Protein AF-A0A8T6LN21-F1 (afdb_monomer_lite)

Sequence (212 aa):
MELLTYGNPTFDDLLLEAAEPSGTESADDSPAEAGAALVLYDSGPPPVAVCVVKENDDVSYIANVAEYERAAEQRDAAWSNSDRERASDVLRRARARAEEEAAAVSRRMRRAKLRGLREEARRILLQSAHIFEVRDGLFAFADGGLDRFRSKGVPYPALIKVAGGNMPPMSSSDPYRQSLEGKPDAVLTRTLNGLKEEGMEVLRRYQAAARG

Secondary structure (DSSP, 8-state):
-----S--THHHHHHHSS------S--SS---SSS----EE--SSSPEE--EEEETTEEEE--SHHHHHHHHH--SSSS-HHHHHHHHHHHHHHHHHHHHHHHHHHHHHHHHHHHHHHHHHHHHHHHHHHHHHHHHS---GGGTHHHHHHTT-TTHHHHHHHHTS--PPPPTT-HHHHHHTT--HHHHHHHHHHHHHHHHHHHHHHHHHHH-

Radius of gyration: 31.46 Å; chains: 1; bounding box: 69×28×80 Å

Structure (mmCIF, N/CA/C/O backbone):
data_AF-A0A8T6LN21-F1
#
_entry.id   AF-A0A8T6LN21-F1
#
loop_
_atom_site.group_PDB
_atom_site.id
_atom_site.type_symbol
_atom_site.label_atom_id
_atom_site.label_alt_id
_atom_site.label_comp_id
_atom_site.label_asym_id
_atom_site.label_entity_id
_atom_site.label_seq_id
_atom_site.pdbx_PDB_ins_code
_atom_site.Cartn_x
_atom_site.Cartn_y
_atom_site.Cartn_z
_atom_site.occupancy
_atom_site.B_iso_or_equiv
_atom_site.auth_seq_id
_atom_site.auth_comp_id
_atom_site.auth_asym_id
_atom_site.auth_atom_id
_atom_site.pdbx_PDB_model_num
ATOM 1 N N . MET A 1 1 ? 29.767 -3.245 -1.648 1.00 33.28 1 MET A N 1
ATOM 2 C CA . MET A 1 1 ? 28.682 -3.286 -2.651 1.00 33.28 1 MET A CA 1
ATOM 3 C C . MET A 1 1 ? 28.175 -1.860 -2.756 1.00 33.28 1 MET A C 1
ATOM 5 O O . MET A 1 1 ? 27.347 -1.458 -1.952 1.00 33.28 1 MET A O 1
ATOM 9 N N . GLU A 1 2 ? 28.776 -1.071 -3.638 1.00 31.59 2 GLU A N 1
ATOM 10 C CA . GLU A 1 2 ? 28.469 0.353 -3.780 1.00 31.59 2 GLU A CA 1
ATOM 11 C C . GLU A 1 2 ? 27.903 0.575 -5.177 1.00 31.59 2 GLU A C 1
ATOM 13 O O . GLU A 1 2 ? 28.533 0.240 -6.178 1.00 31.59 2 GLU A O 1
ATOM 18 N N . LEU A 1 3 ? 26.662 1.060 -5.229 1.00 32.88 3 LEU A N 1
ATOM 19 C CA . LEU A 1 3 ? 26.084 1.576 -6.459 1.00 32.88 3 LEU A CA 1
ATOM 20 C C . LEU A 1 3 ? 26.850 2.846 -6.829 1.00 32.88 3 LEU A C 1
ATOM 22 O O . LEU A 1 3 ? 26.899 3.787 -6.041 1.00 32.88 3 LEU A O 1
ATOM 26 N N . LEU A 1 4 ? 27.401 2.866 -8.040 1.00 33.56 4 LEU A N 1
ATOM 27 C CA . LEU A 1 4 ? 27.946 4.055 -8.686 1.00 33.56 4 LEU A CA 1
ATOM 28 C C . LEU A 1 4 ? 26.800 5.042 -8.956 1.00 33.56 4 LEU A C 1
ATOM 30 O O . LEU A 1 4 ? 26.194 5.059 -10.024 1.00 33.56 4 LEU A O 1
ATOM 34 N N . THR A 1 5 ? 26.446 5.833 -7.949 1.00 31.75 5 THR A N 1
ATOM 35 C CA . THR A 1 5 ? 25.662 7.055 -8.120 1.00 31.75 5 THR A CA 1
ATOM 36 C C . THR A 1 5 ? 26.582 8.182 -8.576 1.00 31.75 5 THR A C 1
ATOM 38 O O . THR A 1 5 ? 27.668 8.356 -8.027 1.00 31.75 5 THR A O 1
ATOM 41 N N . TYR A 1 6 ? 26.122 8.932 -9.579 1.00 33.56 6 TYR A N 1
ATOM 42 C CA . TYR A 1 6 ? 26.745 10.131 -10.143 1.00 33.56 6 TYR A CA 1
ATOM 43 C C . TYR A 1 6 ? 27.427 11.012 -9.082 1.00 33.56 6 TYR A C 1
ATOM 45 O O . TYR A 1 6 ? 26.766 11.478 -8.154 1.00 33.56 6 TYR A O 1
ATOM 53 N N . GLY A 1 7 ? 28.728 11.270 -9.269 1.00 40.00 7 GLY A N 1
ATOM 54 C CA . GLY A 1 7 ? 29.489 12.256 -8.494 1.00 40.00 7 GLY A CA 1
ATOM 55 C C . GLY A 1 7 ? 30.721 11.745 -7.739 1.00 40.00 7 GLY A C 1
ATOM 56 O O . GLY A 1 7 ? 31.068 12.344 -6.726 1.00 40.00 7 GLY A O 1
ATOM 57 N N . ASN A 1 8 ? 31.383 10.668 -8.182 1.00 35.72 8 ASN A N 1
ATOM 58 C CA . ASN A 1 8 ? 32.624 10.207 -7.551 1.00 35.72 8 ASN A CA 1
ATOM 59 C C . ASN A 1 8 ? 33.863 10.675 -8.354 1.00 35.72 8 ASN A C 1
ATOM 61 O O . ASN A 1 8 ? 33.975 10.299 -9.522 1.00 35.72 8 ASN A O 1
ATOM 65 N N . PRO A 1 9 ? 34.794 11.453 -7.761 1.00 44.84 9 PRO A N 1
ATOM 66 C CA . PRO A 1 9 ? 36.030 11.911 -8.414 1.00 44.84 9 PRO A CA 1
ATOM 67 C C . PRO A 1 9 ? 37.006 10.786 -8.814 1.00 44.84 9 PRO A C 1
ATOM 69 O O . PRO A 1 9 ? 37.983 11.050 -9.496 1.00 44.84 9 PRO A O 1
ATOM 72 N N . THR A 1 10 ? 36.724 9.528 -8.463 1.00 45.22 10 THR A N 1
ATOM 73 C CA . THR A 1 10 ? 37.499 8.349 -8.904 1.00 45.22 10 THR A CA 1
ATOM 74 C C . THR A 1 10 ? 37.228 7.917 -10.349 1.00 45.22 10 THR A C 1
ATOM 76 O O . THR A 1 10 ? 37.906 7.022 -10.847 1.00 45.22 10 THR A O 1
ATOM 79 N N . PHE A 1 11 ? 36.258 8.520 -11.047 1.00 42.66 11 PHE A N 1
ATOM 80 C CA . PHE A 1 11 ? 36.031 8.217 -12.465 1.00 42.66 11 PHE A CA 1
ATOM 81 C C . PHE A 1 11 ? 37.143 8.787 -13.361 1.00 42.66 11 PHE A C 1
ATOM 83 O O . PHE A 1 11 ? 37.549 8.129 -14.315 1.00 42.66 11 PHE A O 1
ATOM 90 N N . ASP A 1 12 ? 37.678 9.962 -13.014 1.00 42.19 12 ASP A N 1
ATOM 91 C CA . ASP A 1 12 ? 38.805 10.569 -13.731 1.00 42.19 12 ASP A CA 1
ATOM 92 C C . ASP A 1 12 ? 40.108 9.788 -13.481 1.00 42.19 12 ASP A C 1
ATOM 94 O O . ASP A 1 12 ? 40.887 9.576 -14.409 1.00 42.19 12 ASP A O 1
ATOM 98 N N . ASP A 1 13 ? 40.295 9.255 -12.267 1.00 42.91 13 ASP A N 1
ATOM 99 C CA . ASP A 1 13 ? 41.433 8.384 -11.935 1.00 42.91 13 ASP A CA 1
ATOM 100 C C . ASP A 1 13 ? 41.361 7.027 -12.668 1.00 42.91 13 ASP A C 1
ATOM 102 O O . ASP A 1 13 ? 42.380 6.515 -13.128 1.00 42.91 13 ASP A O 1
ATOM 106 N N . LEU A 1 14 ? 40.158 6.467 -12.864 1.00 40.94 14 LEU A N 1
ATOM 107 C CA . LEU A 1 14 ? 39.956 5.233 -13.642 1.00 40.94 14 LEU A CA 1
ATOM 108 C C . LEU A 1 14 ? 40.146 5.432 -15.156 1.00 40.94 14 LEU A C 1
ATOM 110 O O . LEU A 1 14 ? 40.525 4.489 -15.849 1.00 40.94 14 LEU A O 1
ATOM 114 N N . LEU A 1 15 ? 39.908 6.641 -15.674 1.00 44.12 15 LEU A N 1
ATOM 115 C CA . LEU A 1 15 ? 40.216 6.999 -17.064 1.00 44.12 15 LEU A CA 1
ATOM 116 C C . LEU A 1 15 ? 41.721 7.211 -17.287 1.00 44.12 15 LEU A C 1
ATOM 118 O O . LEU A 1 15 ? 42.205 6.962 -18.388 1.00 44.12 15 LEU A O 1
ATOM 122 N N . LEU A 1 16 ? 42.460 7.627 -16.253 1.00 44.00 16 LEU A N 1
ATOM 123 C CA . LEU A 1 16 ? 43.919 7.780 -16.284 1.00 44.00 16 LEU A CA 1
ATOM 124 C C . LEU A 1 16 ? 44.672 6.442 -16.158 1.00 44.00 16 LEU A C 1
ATOM 126 O O . LEU A 1 16 ? 45.771 6.319 -16.695 1.00 44.00 16 LEU A O 1
ATOM 130 N N . GLU A 1 17 ? 44.098 5.440 -15.481 1.00 38.88 17 GLU A N 1
ATOM 131 C CA . GLU A 1 17 ? 44.674 4.086 -15.356 1.00 38.88 17 GLU A CA 1
ATOM 132 C C . GLU A 1 17 ? 44.286 3.121 -16.490 1.00 38.88 17 GLU A C 1
ATOM 134 O O . GLU A 1 17 ? 44.855 2.029 -16.592 1.00 38.88 17 GLU A O 1
ATOM 139 N N . ALA A 1 18 ? 43.349 3.498 -17.365 1.00 41.78 18 ALA A N 1
ATOM 140 C CA . ALA A 1 18 ? 43.034 2.722 -18.556 1.00 41.78 18 ALA A CA 1
ATOM 141 C C . ALA A 1 18 ? 44.213 2.803 -19.538 1.00 41.78 18 ALA A C 1
ATOM 143 O O . ALA A 1 18 ? 44.309 3.725 -20.346 1.00 41.78 18 ALA A O 1
ATOM 144 N N . ALA A 1 19 ? 45.135 1.842 -19.437 1.00 38.81 19 ALA A N 1
ATOM 145 C CA . ALA A 1 19 ? 46.232 1.682 -20.380 1.00 38.81 19 ALA A CA 1
ATOM 146 C C . ALA A 1 19 ? 45.698 1.753 -21.818 1.00 38.81 19 ALA A C 1
ATOM 148 O O . ALA A 1 19 ? 44.704 1.092 -22.141 1.00 38.81 19 ALA A O 1
ATOM 149 N N . GLU A 1 20 ? 46.364 2.546 -22.666 1.00 39.09 20 GLU A N 1
ATOM 150 C CA . GLU A 1 20 ? 46.099 2.554 -24.104 1.00 39.09 20 GLU A CA 1
ATOM 151 C C . GLU A 1 20 ? 46.065 1.098 -24.580 1.00 39.09 20 GLU A C 1
ATOM 153 O O . GLU A 1 20 ? 47.008 0.351 -24.291 1.00 39.09 20 GLU A O 1
ATOM 158 N N . PRO A 1 21 ? 44.978 0.648 -25.232 1.00 39.97 21 PRO A N 1
ATOM 159 C CA . PRO A 1 21 ? 44.849 -0.746 -25.607 1.00 39.97 21 PRO A CA 1
ATOM 160 C C . PRO A 1 21 ? 45.996 -1.083 -26.558 1.00 39.97 21 PRO A C 1
ATOM 162 O O . PRO A 1 21 ? 46.006 -0.668 -27.717 1.00 39.97 21 PRO A O 1
ATOM 165 N N . SER A 1 22 ? 46.984 -1.825 -26.053 1.00 34.19 22 SER A N 1
ATOM 166 C CA . SER A 1 22 ? 48.077 -2.367 -26.844 1.00 34.19 22 SER A CA 1
ATOM 167 C C . SER A 1 22 ? 47.468 -3.373 -27.811 1.00 34.19 22 SER A C 1
ATOM 169 O O . SER A 1 22 ? 47.178 -4.516 -27.454 1.00 34.19 22 SER A O 1
ATOM 171 N N . GLY A 1 23 ? 47.180 -2.899 -29.020 1.00 40.34 23 GLY A N 1
ATOM 172 C CA . GLY A 1 23 ? 46.591 -3.685 -30.086 1.00 40.34 23 GLY A CA 1
ATOM 173 C C . GLY A 1 23 ? 47.578 -4.716 -30.600 1.00 40.34 23 GLY A C 1
ATOM 174 O O . GLY A 1 23 ? 48.268 -4.449 -31.570 1.00 40.34 23 GLY A O 1
ATOM 175 N N . THR A 1 24 ? 47.615 -5.889 -29.980 1.00 39.72 24 THR A N 1
ATOM 176 C CA . THR A 1 24 ? 48.131 -7.126 -30.572 1.00 39.72 24 THR A CA 1
ATOM 177 C C . THR A 1 24 ? 47.609 -8.300 -29.755 1.00 39.72 24 THR A C 1
ATOM 179 O O . THR A 1 24 ? 48.177 -8.602 -28.714 1.00 39.72 24 THR A O 1
ATOM 182 N N . GLU A 1 25 ? 46.519 -8.928 -30.202 1.00 33.84 25 GLU A N 1
ATOM 183 C CA . GLU A 1 25 ? 46.388 -10.391 -30.320 1.00 33.84 25 GLU A CA 1
ATOM 184 C C . GLU A 1 25 ? 44.981 -10.771 -30.820 1.00 33.84 25 GLU A C 1
ATOM 186 O O . GLU A 1 25 ? 43.968 -10.280 -30.330 1.00 33.84 25 GLU A O 1
ATOM 191 N N . SER A 1 26 ? 44.956 -11.660 -31.822 1.00 33.53 26 SER A N 1
ATOM 192 C CA . SER A 1 26 ? 43.827 -12.142 -32.646 1.00 33.53 26 SER A CA 1
ATOM 193 C C . SER A 1 26 ? 43.347 -11.233 -33.796 1.00 33.53 26 SER A C 1
ATOM 195 O O . SER A 1 26 ? 42.179 -10.883 -33.931 1.00 33.53 26 SER A O 1
ATOM 197 N N . ALA A 1 27 ? 44.283 -10.917 -34.697 1.00 36.59 27 ALA A N 1
ATOM 198 C CA . ALA A 1 27 ? 43.984 -10.592 -36.088 1.00 36.59 27 ALA A CA 1
ATOM 199 C C . ALA A 1 27 ? 43.604 -11.875 -36.853 1.00 36.59 27 ALA A C 1
ATOM 201 O O . ALA A 1 27 ? 44.485 -12.652 -37.199 1.00 36.59 27 ALA A O 1
ATOM 202 N N . ASP A 1 28 ? 42.312 -12.089 -37.093 1.00 32.72 28 ASP A N 1
ATOM 203 C CA . ASP A 1 28 ? 41.832 -12.813 -38.288 1.00 32.72 28 ASP A CA 1
ATOM 204 C C . ASP A 1 28 ? 40.484 -12.272 -38.818 1.00 32.72 28 ASP A C 1
ATOM 206 O O . ASP A 1 28 ? 39.875 -12.855 -39.704 1.00 32.72 28 ASP A O 1
ATOM 210 N N . ASP A 1 29 ? 40.051 -11.102 -38.336 1.00 33.75 29 ASP A N 1
ATOM 211 C CA . ASP A 1 29 ? 38.886 -10.362 -38.843 1.00 33.75 29 ASP A CA 1
ATOM 212 C C . ASP A 1 29 ? 39.155 -8.845 -38.745 1.00 33.75 29 ASP A C 1
ATOM 214 O O . ASP A 1 29 ? 38.382 -8.069 -38.187 1.00 33.75 29 ASP A O 1
ATOM 218 N N . SER A 1 30 ? 40.314 -8.390 -39.235 1.00 31.61 30 SER A N 1
ATOM 219 C CA . SER A 1 30 ? 40.554 -6.951 -39.400 1.00 31.61 30 SER A CA 1
ATOM 220 C C . SER A 1 30 ? 39.820 -6.450 -40.648 1.00 31.61 30 SER A C 1
ATOM 222 O O . SER A 1 30 ? 40.199 -6.850 -41.752 1.00 31.61 30 SER A O 1
ATOM 224 N N . PRO A 1 31 ? 38.826 -5.544 -40.537 1.00 35.19 31 PRO A N 1
ATOM 225 C CA . PRO A 1 31 ? 38.360 -4.817 -41.699 1.00 35.19 31 PRO A CA 1
ATOM 226 C C . PRO A 1 31 ? 39.440 -3.795 -42.051 1.00 35.19 31 PRO A C 1
ATOM 228 O O . PRO A 1 31 ? 39.674 -2.819 -41.335 1.00 35.19 31 PRO A O 1
ATOM 231 N N . ALA A 1 32 ? 40.147 -4.070 -43.142 1.00 33.34 32 ALA A N 1
ATOM 232 C CA . ALA A 1 32 ? 40.930 -3.067 -43.830 1.00 33.34 32 ALA A CA 1
ATOM 233 C C . ALA A 1 32 ? 39.976 -2.022 -44.438 1.00 33.34 32 ALA A C 1
ATOM 235 O O . ALA A 1 32 ? 38.961 -2.381 -45.027 1.00 33.34 32 ALA A O 1
ATOM 236 N N . GLU A 1 33 ? 40.381 -0.757 -44.322 1.00 33.59 33 GLU A N 1
ATOM 237 C CA . GLU A 1 33 ? 39.874 0.418 -45.046 1.00 33.59 33 GLU A CA 1
ATOM 238 C C . GLU A 1 33 ? 38.570 1.070 -44.531 1.00 33.59 33 GLU A C 1
ATOM 240 O O . GLU A 1 33 ? 37.502 0.477 -44.490 1.00 33.59 33 GLU A O 1
ATOM 245 N N . ALA A 1 34 ? 38.727 2.344 -44.139 1.00 34.31 34 ALA A N 1
ATOM 246 C CA . ALA A 1 34 ? 37.736 3.402 -43.908 1.00 34.31 34 ALA A CA 1
ATOM 247 C C . ALA A 1 34 ? 36.274 2.991 -43.621 1.00 34.31 34 ALA A C 1
ATOM 249 O O . ALA A 1 34 ? 35.494 2.690 -44.519 1.00 34.31 34 ALA A O 1
ATOM 250 N N . GLY A 1 35 ? 35.878 3.136 -42.356 1.00 33.59 35 GLY A N 1
ATOM 251 C CA . GLY A 1 35 ? 34.491 3.053 -41.899 1.00 33.59 35 GLY A CA 1
ATOM 252 C C . GLY A 1 35 ? 34.447 2.550 -40.460 1.00 33.59 35 GLY A C 1
ATOM 253 O O . GLY A 1 35 ? 35.185 1.640 -40.102 1.00 33.59 35 GLY A O 1
ATOM 254 N N . ALA A 1 36 ? 33.675 3.199 -39.597 1.00 40.09 36 ALA A N 1
ATOM 255 C CA . ALA A 1 36 ? 33.732 3.038 -38.150 1.00 40.09 36 ALA A CA 1
ATOM 256 C C . ALA A 1 36 ? 33.564 1.579 -37.677 1.00 40.09 36 ALA A C 1
ATOM 258 O O . ALA A 1 36 ? 32.646 0.875 -38.092 1.00 40.09 36 ALA A O 1
ATOM 259 N N . ALA A 1 37 ? 34.421 1.154 -36.745 1.00 40.06 37 ALA A N 1
ATOM 260 C CA . ALA A 1 37 ? 34.328 -0.148 -36.101 1.00 40.06 37 ALA A CA 1
ATOM 261 C C . ALA A 1 37 ? 33.306 -0.102 -34.954 1.00 40.06 37 ALA A C 1
ATOM 263 O O . ALA A 1 37 ? 33.502 0.601 -33.966 1.00 40.06 37 ALA A O 1
ATOM 264 N N . LEU A 1 38 ? 32.235 -0.893 -35.044 1.00 41.44 38 LEU A N 1
ATOM 265 C CA . LEU A 1 38 ? 31.456 -1.277 -33.868 1.00 41.44 38 LEU A CA 1
ATOM 266 C C . LEU A 1 38 ? 32.333 -2.198 -33.008 1.00 41.44 38 LEU A C 1
ATOM 268 O O . LEU A 1 38 ? 32.410 -3.399 -33.270 1.00 41.44 38 LEU A O 1
ATOM 272 N N . VAL A 1 39 ? 32.995 -1.659 -31.984 1.00 43.41 39 VAL A N 1
ATOM 273 C CA . VAL A 1 39 ? 33.714 -2.495 -31.016 1.00 43.41 39 VAL A CA 1
ATOM 274 C C . VAL A 1 39 ? 32.725 -2.960 -29.951 1.00 43.41 39 VAL A C 1
ATOM 276 O O . VAL A 1 39 ? 32.410 -2.256 -28.992 1.00 43.41 39 VAL A O 1
ATOM 279 N N . LEU A 1 40 ? 32.191 -4.166 -30.150 1.00 38.75 40 LEU A N 1
ATOM 280 C CA . LEU A 1 40 ? 31.462 -4.890 -29.116 1.00 38.75 40 LEU A CA 1
ATOM 281 C C . LEU A 1 40 ? 32.480 -5.390 -28.088 1.00 38.75 40 LEU A C 1
ATOM 283 O O . LEU A 1 40 ? 33.077 -6.449 -28.267 1.00 38.75 40 LEU A O 1
ATOM 287 N N . TYR A 1 41 ? 32.681 -4.642 -27.007 1.00 43.38 41 TYR A N 1
ATOM 288 C CA . TYR A 1 41 ? 33.337 -5.203 -25.834 1.00 43.38 41 TYR A CA 1
ATOM 289 C C . TYR A 1 41 ? 32.324 -6.076 -25.093 1.00 43.38 41 TYR A C 1
ATOM 291 O O . TYR A 1 41 ? 31.494 -5.591 -24.327 1.00 43.38 41 TYR A O 1
ATOM 299 N N . ASP A 1 42 ? 32.393 -7.389 -25.306 1.00 38.12 42 ASP A N 1
ATOM 300 C CA . ASP A 1 42 ? 31.785 -8.355 -24.390 1.00 38.12 42 ASP A CA 1
ATOM 301 C C . ASP A 1 42 ? 32.673 -8.481 -23.140 1.00 38.12 42 ASP A C 1
ATOM 303 O O . ASP A 1 42 ? 33.325 -9.494 -22.897 1.00 38.12 42 ASP A O 1
ATOM 307 N N . SER A 1 43 ? 32.786 -7.400 -22.363 1.00 41.78 43 SER A N 1
ATOM 308 C CA . SER A 1 43 ? 33.506 -7.400 -21.088 1.00 41.78 43 SER A CA 1
ATOM 309 C C . SER A 1 43 ? 32.563 -7.766 -19.942 1.00 41.78 43 SER A C 1
ATOM 311 O O . SER A 1 43 ? 32.264 -6.976 -19.051 1.00 41.78 43 SER A O 1
ATOM 313 N N . GLY A 1 44 ? 32.121 -9.024 -19.955 1.00 43.91 44 GLY A N 1
ATOM 314 C CA . GLY A 1 44 ? 31.414 -9.655 -18.845 1.00 43.91 44 GLY A CA 1
ATOM 315 C C . GLY A 1 44 ? 29.984 -9.149 -18.598 1.00 43.91 44 GLY A C 1
ATOM 316 O O . GLY A 1 44 ? 29.490 -8.232 -19.248 1.00 43.91 44 GLY A O 1
ATOM 317 N N . PRO A 1 45 ? 29.254 -9.787 -17.667 1.00 40.91 45 PRO A N 1
ATOM 318 C CA . PRO A 1 45 ? 27.895 -9.386 -17.336 1.00 40.91 45 PRO A CA 1
ATOM 319 C C . PRO A 1 45 ? 27.886 -8.126 -16.443 1.00 40.91 45 PRO A C 1
ATOM 321 O O . PRO A 1 45 ? 28.453 -8.167 -15.349 1.00 40.91 45 PRO A O 1
ATOM 324 N N . PRO A 1 46 ? 27.165 -7.048 -16.817 1.00 44.84 46 PRO A N 1
ATOM 325 C CA . PRO A 1 46 ? 26.304 -6.917 -17.994 1.00 44.84 46 PRO A CA 1
ATOM 326 C C . PRO A 1 46 ? 27.066 -6.455 -19.255 1.00 44.84 46 PRO A C 1
ATOM 328 O O . PRO A 1 46 ? 27.919 -5.581 -19.143 1.00 44.84 46 PRO A O 1
ATOM 331 N N . PRO A 1 47 ? 26.700 -6.959 -20.452 1.00 50.00 47 PRO A N 1
ATOM 332 C CA . PRO A 1 47 ? 27.366 -6.583 -21.698 1.00 50.00 47 PRO A CA 1
ATOM 333 C C . PRO A 1 47 ? 27.201 -5.084 -21.971 1.00 50.00 47 PRO A C 1
ATOM 335 O O . PRO A 1 47 ? 26.079 -4.564 -21.943 1.00 50.00 47 PRO A O 1
ATOM 338 N N . VAL A 1 48 ? 28.315 -4.405 -22.251 1.00 50.19 48 VAL A N 1
ATOM 339 C CA . VAL A 1 48 ? 28.365 -2.970 -22.556 1.00 50.19 48 VAL A CA 1
ATOM 340 C C . VAL A 1 48 ? 28.671 -2.793 -24.039 1.00 50.19 48 VAL A C 1
ATOM 342 O O . VAL A 1 48 ? 29.731 -3.173 -24.519 1.00 50.19 48 VAL A O 1
ATOM 345 N N . ALA A 1 49 ? 27.739 -2.198 -24.781 1.00 54.25 49 ALA A N 1
ATOM 346 C CA . ALA A 1 49 ? 27.952 -1.857 -26.183 1.00 54.25 49 ALA A CA 1
ATOM 347 C C . ALA A 1 49 ? 28.294 -0.369 -26.307 1.00 54.25 49 ALA A C 1
ATOM 349 O O . ALA A 1 49 ? 27.532 0.479 -25.841 1.00 54.25 49 ALA A O 1
ATOM 350 N N . VAL A 1 50 ? 29.416 -0.058 -26.957 1.00 57.12 50 VAL A N 1
ATOM 351 C CA . VAL A 1 50 ? 29.845 1.315 -27.243 1.00 57.12 50 VAL A CA 1
ATOM 352 C C . VAL A 1 50 ? 29.795 1.525 -28.752 1.00 57.12 50 VAL A C 1
ATOM 354 O O . VAL A 1 50 ? 30.351 0.740 -29.515 1.00 57.12 50 VAL A O 1
ATOM 357 N N . CYS A 1 51 ? 29.097 2.573 -29.189 1.00 60.28 51 CYS A N 1
ATOM 358 C CA . CYS A 1 51 ? 29.087 2.980 -30.591 1.00 60.28 51 CYS A CA 1
ATOM 359 C C . CYS A 1 51 ? 30.108 4.104 -30.782 1.00 60.28 51 CYS A C 1
ATOM 361 O O . CYS A 1 51 ? 30.084 5.092 -30.045 1.00 60.28 51 CYS A O 1
ATOM 363 N N . VAL A 1 52 ? 30.980 3.962 -31.776 1.00 61.84 52 VAL A N 1
ATOM 364 C CA . VAL A 1 52 ? 31.968 4.980 -32.144 1.00 61.84 52 VAL A CA 1
ATOM 365 C C . VAL A 1 52 ? 31.807 5.360 -33.610 1.00 61.84 52 VAL A C 1
ATOM 367 O O . VAL A 1 52 ? 31.419 4.539 -34.443 1.00 61.84 52 VAL A O 1
ATOM 370 N N . VAL A 1 53 ? 32.095 6.617 -33.921 1.00 62.00 53 VAL A N 1
ATOM 371 C CA . VAL A 1 53 ? 32.211 7.132 -35.285 1.00 62.00 53 VAL A CA 1
ATOM 372 C C . VAL A 1 53 ? 33.686 7.414 -35.529 1.00 62.00 53 VAL A C 1
ATOM 374 O O . VAL A 1 53 ? 34.331 8.065 -34.710 1.00 62.00 53 VAL A O 1
ATOM 377 N N . LYS A 1 54 ? 34.221 6.912 -36.642 1.00 57.84 54 LYS A N 1
ATOM 378 C CA . LYS A 1 54 ? 35.557 7.273 -37.111 1.00 57.84 54 LYS A CA 1
ATOM 379 C C . LYS A 1 54 ? 35.406 8.187 -38.319 1.00 57.84 54 LYS A C 1
ATOM 381 O O . LYS A 1 54 ? 34.922 7.745 -39.358 1.00 57.84 54 LYS A O 1
ATOM 386 N N . GLU A 1 55 ? 35.816 9.438 -38.165 1.00 60.00 55 GLU A N 1
ATOM 387 C CA . GLU A 1 55 ? 35.906 10.410 -39.252 1.00 60.00 55 GLU A CA 1
ATOM 388 C C . GLU A 1 55 ? 37.389 10.706 -39.481 1.00 60.00 55 GLU A C 1
ATOM 390 O O . GLU A 1 55 ? 38.068 11.252 -38.615 1.00 60.00 55 GLU A O 1
ATOM 395 N N . ASN A 1 56 ? 37.914 10.321 -40.648 1.00 64.12 56 ASN A N 1
ATOM 396 C CA . ASN A 1 56 ? 39.351 10.372 -40.948 1.00 64.12 56 ASN A CA 1
ATOM 397 C C . ASN A 1 56 ? 40.183 9.534 -39.947 1.00 64.12 56 ASN A C 1
ATOM 399 O O . ASN A 1 56 ? 40.003 8.315 -39.895 1.00 64.12 56 ASN A O 1
ATOM 403 N N . ASP A 1 57 ? 41.069 10.173 -39.170 1.00 56.53 57 ASP A N 1
ATOM 404 C CA . ASP A 1 57 ? 41.917 9.563 -38.132 1.00 56.53 57 ASP A CA 1
ATOM 405 C C . ASP A 1 57 ? 41.375 9.742 -36.701 1.00 56.53 57 ASP A C 1
ATOM 407 O O . ASP A 1 57 ? 41.891 9.111 -35.779 1.00 56.53 57 ASP A O 1
ATOM 411 N N . ASP A 1 58 ? 40.302 10.517 -36.511 1.00 55.41 58 ASP A N 1
ATOM 412 C CA . ASP A 1 58 ? 39.720 10.772 -35.192 1.00 55.41 58 ASP A CA 1
ATOM 413 C C . ASP A 1 58 ? 38.569 9.801 -34.887 1.00 55.41 58 ASP A C 1
ATOM 415 O O . ASP A 1 58 ? 37.686 9.549 -35.714 1.00 55.41 58 ASP A O 1
ATOM 419 N N . VAL A 1 59 ? 38.563 9.258 -33.665 1.00 61.41 59 VAL A N 1
ATOM 420 C CA . VAL A 1 59 ? 37.500 8.383 -33.148 1.00 61.41 59 VAL A CA 1
ATOM 421 C C . VAL A 1 59 ? 36.688 9.149 -32.111 1.00 61.41 59 VAL A C 1
ATOM 423 O O . VAL A 1 59 ? 37.207 9.536 -31.067 1.00 61.41 59 VAL A O 1
ATOM 426 N N . SER A 1 60 ? 35.399 9.344 -32.386 1.00 61.97 60 SER A N 1
ATOM 427 C CA . SER A 1 60 ? 34.456 10.003 -31.480 1.00 61.97 60 SER A CA 1
ATOM 428 C C . SER A 1 60 ? 33.427 9.013 -30.937 1.00 61.97 60 SER A C 1
ATOM 430 O O . SER A 1 60 ? 32.879 8.189 -31.671 1.00 61.97 60 SER A O 1
ATOM 432 N N . TYR A 1 61 ? 33.140 9.104 -29.640 1.00 63.53 61 TYR A N 1
ATOM 433 C CA . TYR A 1 61 ? 32.113 8.297 -28.982 1.00 63.53 61 TYR A CA 1
ATOM 434 C C . TYR A 1 61 ? 30.721 8.874 -29.229 1.00 63.53 61 TYR A C 1
ATOM 436 O O . TYR A 1 61 ? 30.526 10.086 -29.175 1.00 63.53 61 TYR A O 1
ATOM 444 N N . ILE A 1 62 ? 29.739 7.997 -29.432 1.00 63.06 62 ILE A N 1
ATOM 445 C CA . ILE A 1 62 ? 28.328 8.384 -29.463 1.00 63.06 62 ILE A CA 1
ATOM 446 C C . ILE A 1 62 ? 27.790 8.318 -28.037 1.00 63.06 62 ILE A C 1
ATOM 448 O O . ILE A 1 62 ? 27.669 7.236 -27.460 1.00 63.06 62 ILE A O 1
ATOM 452 N N . ALA A 1 63 ? 27.455 9.471 -27.465 1.00 57.38 63 ALA A N 1
ATOM 453 C CA . ALA A 1 63 ? 27.038 9.578 -26.073 1.00 57.38 63 ALA A CA 1
ATOM 454 C C . ALA A 1 63 ? 25.543 9.281 -25.872 1.00 57.38 63 ALA A C 1
ATOM 456 O O . ALA A 1 63 ? 25.125 8.933 -24.766 1.00 57.38 63 ALA A O 1
ATOM 457 N N . ASN A 1 64 ? 24.708 9.437 -26.907 1.00 60.62 64 ASN A N 1
ATOM 458 C CA . ASN A 1 64 ? 23.259 9.242 -26.794 1.00 60.62 64 ASN A CA 1
ATOM 459 C C . ASN A 1 64 ? 22.575 8.789 -28.098 1.00 60.62 64 ASN A C 1
ATOM 461 O O . ASN A 1 64 ? 23.130 8.859 -29.191 1.00 60.62 64 ASN A O 1
ATOM 465 N N . VAL A 1 65 ? 21.319 8.339 -27.974 1.00 65.25 65 VAL A N 1
ATOM 466 C CA . VAL A 1 65 ? 20.509 7.816 -29.095 1.00 65.25 65 VAL A CA 1
ATOM 467 C C . VAL A 1 65 ? 20.298 8.860 -30.198 1.00 65.25 65 VAL A C 1
ATOM 469 O O . VAL A 1 65 ? 20.322 8.512 -31.371 1.00 65.25 65 VAL A O 1
ATOM 472 N N . ALA A 1 66 ? 20.156 10.141 -29.848 1.00 67.12 66 ALA A N 1
ATOM 473 C CA . ALA A 1 66 ? 19.959 11.203 -30.834 1.00 67.12 66 ALA A CA 1
ATOM 474 C C . ALA A 1 66 ? 21.226 11.480 -31.663 1.00 67.12 66 ALA A C 1
ATOM 476 O O . ALA A 1 66 ? 21.135 11.929 -32.803 1.00 67.12 66 ALA A O 1
ATOM 477 N N . GLU A 1 67 ? 22.413 11.259 -31.098 1.00 66.12 67 GLU A N 1
ATOM 478 C CA . GLU A 1 67 ? 23.684 11.298 -31.830 1.00 66.12 67 GLU A CA 1
ATOM 479 C C . GLU A 1 67 ? 23.839 10.084 -32.744 1.00 66.12 67 GLU A C 1
ATOM 481 O O . GLU A 1 67 ? 24.275 10.246 -33.880 1.00 66.12 67 GLU A O 1
ATOM 486 N N . TYR A 1 68 ? 23.404 8.901 -32.296 1.00 67.81 68 TYR A N 1
ATOM 487 C CA . TYR A 1 68 ? 23.354 7.713 -33.148 1.00 67.81 68 TYR A CA 1
ATOM 488 C C . TYR A 1 68 ? 22.433 7.913 -34.357 1.00 67.81 68 TYR A C 1
ATOM 490 O O . TYR A 1 68 ? 22.841 7.635 -35.478 1.00 67.81 68 TYR A O 1
ATOM 498 N N . GLU A 1 69 ? 21.205 8.400 -34.150 1.00 70.56 69 GLU A N 1
ATOM 499 C CA . GLU A 1 69 ? 20.238 8.618 -35.236 1.00 70.56 69 GLU A CA 1
ATOM 500 C C . GLU A 1 69 ? 20.787 9.614 -36.267 1.00 70.56 69 GLU A C 1
ATOM 502 O O . GLU A 1 69 ? 20.753 9.346 -37.466 1.00 70.56 69 GLU A O 1
ATOM 507 N N . ARG A 1 70 ? 21.417 10.700 -35.800 1.00 71.00 70 ARG A N 1
ATOM 508 C CA . ARG A 1 70 ? 22.102 11.669 -36.668 1.00 71.00 70 ARG A CA 1
ATOM 509 C C . ARG A 1 70 ? 23.269 11.055 -37.443 1.00 71.00 70 ARG A C 1
ATOM 511 O O . ARG A 1 70 ? 23.403 11.328 -38.632 1.00 71.00 70 ARG A O 1
ATOM 518 N N . ALA A 1 71 ? 24.097 10.234 -36.798 1.00 67.25 71 ALA A N 1
ATOM 519 C CA . ALA A 1 71 ? 25.213 9.548 -37.453 1.00 67.25 71 ALA A CA 1
ATOM 520 C C . ALA A 1 71 ? 24.729 8.493 -38.468 1.00 67.25 71 ALA A C 1
ATOM 522 O O . ALA A 1 71 ? 25.323 8.325 -39.530 1.00 67.25 71 ALA A O 1
ATOM 523 N N . ALA A 1 72 ? 23.610 7.821 -38.187 1.00 65.75 72 ALA A N 1
ATOM 524 C CA . ALA A 1 72 ? 23.004 6.840 -39.084 1.00 65.75 72 ALA A CA 1
ATOM 525 C C . ALA A 1 72 ? 22.406 7.478 -40.354 1.00 65.75 72 ALA A C 1
ATOM 527 O O . ALA A 1 72 ? 22.410 6.851 -41.416 1.00 65.75 72 ALA A O 1
ATOM 528 N N . GLU A 1 73 ? 21.894 8.709 -40.252 1.00 68.44 73 GLU A N 1
ATOM 529 C CA . GLU A 1 73 ? 21.302 9.469 -41.362 1.00 68.44 73 GLU A CA 1
ATOM 530 C C . GLU A 1 73 ? 22.346 10.051 -42.329 1.00 68.44 73 GLU A C 1
ATOM 532 O O . GLU A 1 73 ? 22.048 10.256 -43.512 1.00 68.44 73 GLU A O 1
ATOM 537 N N . GLN A 1 74 ? 23.578 10.276 -41.862 1.00 67.88 74 GLN A N 1
ATOM 538 C CA . GLN A 1 74 ? 24.688 10.729 -42.696 1.00 67.88 74 GLN A CA 1
ATOM 539 C C . GLN A 1 74 ? 25.120 9.589 -43.636 1.00 67.88 74 GLN A C 1
ATOM 541 O O . GLN A 1 74 ? 25.720 8.584 -43.249 1.00 67.88 74 GLN A O 1
ATOM 546 N N . ARG A 1 75 ? 24.718 9.708 -44.907 1.00 53.03 75 ARG A N 1
ATOM 547 C CA . ARG A 1 75 ? 24.880 8.664 -45.933 1.00 53.03 75 ARG A CA 1
ATOM 548 C C . ARG A 1 75 ? 26.302 8.523 -46.476 1.00 53.03 75 ARG A C 1
ATOM 550 O O . ARG A 1 75 ? 26.571 7.512 -47.125 1.00 53.03 75 ARG A O 1
ATOM 557 N N . ASP A 1 76 ? 27.187 9.473 -46.196 1.00 56.53 76 ASP A N 1
ATOM 558 C CA . ASP A 1 76 ? 28.549 9.482 -46.720 1.00 56.53 76 ASP A CA 1
ATOM 559 C C . ASP A 1 76 ? 29.455 8.552 -45.897 1.00 56.53 76 ASP A C 1
ATOM 561 O O . ASP A 1 76 ? 29.880 8.882 -44.799 1.00 56.53 76 ASP A O 1
ATOM 565 N N . ALA A 1 77 ? 29.680 7.351 -46.442 1.00 53.75 77 ALA A N 1
ATOM 566 C CA . ALA A 1 77 ? 30.780 6.396 -46.218 1.00 53.75 77 ALA A CA 1
ATOM 567 C C . ALA A 1 77 ? 31.272 6.046 -44.791 1.00 53.75 77 ALA A C 1
ATOM 569 O O . ALA A 1 77 ? 32.214 5.268 -44.680 1.00 53.75 77 ALA A O 1
ATOM 570 N N . ALA A 1 78 ? 30.664 6.519 -43.701 1.00 58.59 78 ALA A N 1
ATOM 571 C CA . ALA A 1 78 ? 31.170 6.215 -42.362 1.00 58.59 78 ALA A CA 1
ATOM 572 C C . ALA A 1 78 ? 30.816 4.795 -41.888 1.00 58.59 78 ALA A C 1
ATOM 574 O O . ALA A 1 78 ? 31.638 4.175 -41.222 1.00 58.59 78 ALA A O 1
ATOM 575 N N . TRP A 1 79 ? 29.634 4.256 -42.226 1.00 59.88 79 TRP A N 1
ATOM 576 C CA . TRP A 1 79 ? 29.150 2.948 -41.747 1.00 59.88 79 TRP A CA 1
ATOM 577 C C . TRP A 1 79 ? 28.696 2.034 -42.882 1.00 59.88 79 TRP A C 1
ATOM 579 O O . TRP A 1 79 ? 27.919 2.446 -43.752 1.00 59.88 79 TRP A O 1
ATOM 589 N N . SER A 1 80 ? 29.097 0.760 -42.821 1.00 69.25 80 SER A N 1
ATOM 590 C CA . SER A 1 80 ? 28.515 -0.270 -43.679 1.00 69.25 80 SER A CA 1
ATOM 591 C C . SER A 1 80 ? 27.039 -0.503 -43.319 1.00 69.25 80 SER A C 1
ATOM 593 O O . SER A 1 80 ? 26.588 -0.232 -42.201 1.00 69.25 80 SER A O 1
ATOM 595 N N . ASN A 1 81 ? 26.257 -1.043 -44.258 1.00 70.81 81 ASN A N 1
ATOM 596 C CA . ASN A 1 81 ? 24.862 -1.401 -43.980 1.00 70.81 81 ASN A CA 1
ATOM 597 C C . ASN A 1 81 ? 24.750 -2.469 -42.878 1.00 70.81 81 ASN A C 1
ATOM 599 O O . ASN A 1 81 ? 23.849 -2.386 -42.048 1.00 70.81 81 ASN A O 1
ATOM 603 N N . SER A 1 82 ? 25.691 -3.416 -42.811 1.00 66.38 82 SER A N 1
ATOM 604 C CA . SER A 1 82 ? 25.727 -4.427 -41.749 1.00 66.38 82 SER A CA 1
ATOM 605 C C . SER A 1 82 ? 26.014 -3.834 -40.368 1.00 66.38 82 SER A C 1
ATOM 607 O O . SER A 1 82 ? 25.439 -4.296 -39.383 1.00 66.38 82 SER A O 1
ATOM 609 N N . ASP A 1 83 ? 26.853 -2.799 -40.274 1.00 66.44 83 ASP A N 1
ATOM 610 C CA . ASP A 1 83 ? 27.145 -2.135 -38.995 1.00 66.44 83 ASP A CA 1
ATOM 611 C C . ASP A 1 83 ? 25.949 -1.311 -38.516 1.00 66.44 83 ASP A C 1
ATOM 613 O O . ASP A 1 83 ? 25.584 -1.366 -37.339 1.00 66.44 83 ASP A O 1
ATOM 617 N N . ARG A 1 84 ? 25.265 -0.633 -39.449 1.00 68.50 84 ARG A N 1
ATOM 618 C CA . ARG A 1 84 ? 23.986 0.046 -39.190 1.00 68.50 84 ARG A CA 1
ATOM 619 C C . ARG A 1 84 ? 22.941 -0.922 -38.645 1.00 68.50 84 ARG A C 1
ATOM 621 O O . ARG A 1 84 ? 22.320 -0.627 -37.625 1.00 68.50 84 ARG A O 1
ATOM 628 N N . GLU A 1 85 ? 22.769 -2.076 -39.288 1.00 68.69 85 GLU A N 1
ATOM 629 C CA . GLU A 1 85 ? 21.817 -3.103 -38.858 1.00 68.69 85 GLU A CA 1
ATOM 630 C C . GLU A 1 85 ? 22.153 -3.646 -37.467 1.00 68.69 85 GLU A C 1
ATOM 632 O O . GLU A 1 85 ? 21.278 -3.658 -36.603 1.00 68.69 85 GLU A O 1
ATOM 637 N N . ARG A 1 86 ? 23.414 -4.020 -37.203 1.00 65.69 86 ARG A N 1
ATOM 638 C CA . ARG A 1 86 ? 23.845 -4.520 -35.883 1.00 65.69 86 ARG A CA 1
ATOM 639 C C . ARG A 1 86 ? 23.644 -3.485 -34.778 1.00 65.69 86 ARG A C 1
ATOM 641 O O . ARG A 1 86 ? 23.112 -3.826 -33.721 1.00 65.69 86 ARG A O 1
ATOM 648 N N . ALA A 1 87 ? 24.035 -2.232 -35.009 1.00 64.81 87 ALA A N 1
ATOM 649 C CA . ALA A 1 87 ? 23.881 -1.162 -34.027 1.00 64.81 87 ALA A CA 1
ATOM 650 C C . ALA A 1 87 ? 22.400 -0.827 -33.768 1.00 64.81 87 ALA A C 1
ATOM 652 O O . ALA A 1 87 ? 21.990 -0.675 -32.615 1.00 64.81 87 ALA A O 1
ATOM 653 N N . SER A 1 88 ? 21.573 -0.809 -34.819 1.00 69.25 88 SER A N 1
ATOM 654 C CA . SER A 1 88 ? 20.120 -0.640 -34.701 1.00 69.25 88 SER A CA 1
ATOM 655 C C . SER A 1 88 ? 19.500 -1.766 -33.870 1.00 69.25 88 SER A C 1
ATOM 657 O O . SER A 1 88 ? 18.665 -1.528 -32.995 1.00 69.25 88 SER A O 1
ATOM 659 N N . ASP A 1 89 ? 19.971 -2.996 -34.068 1.00 66.88 89 ASP A N 1
ATOM 660 C CA . ASP A 1 89 ? 19.521 -4.164 -33.324 1.00 66.88 89 ASP A CA 1
ATOM 661 C C . ASP A 1 89 ? 19.888 -4.109 -31.837 1.00 66.88 89 ASP A C 1
ATOM 663 O O . ASP A 1 89 ? 19.067 -4.457 -30.981 1.00 66.88 89 ASP A O 1
ATOM 667 N N . VAL A 1 90 ? 21.100 -3.651 -31.516 1.00 66.31 90 VAL A N 1
ATOM 668 C CA . VAL A 1 90 ? 21.553 -3.430 -30.135 1.00 66.31 90 VAL A CA 1
ATOM 669 C C . VAL A 1 90 ? 20.700 -2.357 -29.460 1.00 66.31 90 VAL A C 1
ATOM 671 O O . VAL A 1 90 ? 20.189 -2.591 -28.363 1.00 66.31 90 VAL A O 1
ATOM 674 N N . LEU A 1 91 ? 20.464 -1.224 -30.125 1.00 67.69 91 LEU A N 1
ATOM 675 C CA . LEU A 1 91 ? 19.625 -0.143 -29.600 1.00 67.69 91 LEU A CA 1
ATOM 676 C C . LEU A 1 91 ? 18.174 -0.575 -29.406 1.00 67.69 91 LEU A C 1
ATOM 678 O O . LEU A 1 91 ? 17.573 -0.285 -28.372 1.00 67.69 91 LEU A O 1
ATOM 682 N N . ARG A 1 92 ? 17.617 -1.330 -30.357 1.00 72.06 92 ARG A N 1
ATOM 683 C CA . ARG A 1 92 ? 16.270 -1.900 -30.259 1.00 72.06 92 ARG A CA 1
ATOM 684 C C . ARG A 1 92 ? 16.140 -2.816 -29.043 1.00 72.06 92 ARG A C 1
ATOM 686 O O . ARG A 1 92 ? 15.170 -2.701 -28.295 1.00 72.06 92 ARG A O 1
ATOM 693 N N . ARG A 1 93 ? 17.117 -3.702 -28.816 1.00 68.31 93 ARG A N 1
ATOM 694 C CA . ARG A 1 93 ? 17.141 -4.594 -27.643 1.00 68.31 93 ARG A CA 1
ATOM 695 C C . ARG A 1 93 ? 17.328 -3.819 -26.339 1.00 68.31 93 ARG A C 1
ATOM 697 O O . ARG A 1 93 ? 16.624 -4.101 -25.373 1.00 68.31 93 ARG A O 1
ATOM 704 N N . ALA A 1 94 ? 18.227 -2.836 -26.312 1.00 65.19 94 ALA A N 1
ATOM 705 C CA . ALA A 1 94 ? 18.459 -1.987 -25.146 1.00 65.19 94 ALA A CA 1
ATOM 706 C C . ALA A 1 94 ? 17.201 -1.190 -24.770 1.00 65.19 94 ALA A C 1
ATOM 708 O O . ALA A 1 94 ? 16.813 -1.166 -23.604 1.00 65.19 94 ALA A O 1
ATOM 709 N N . ARG A 1 95 ? 16.506 -0.621 -25.762 1.00 68.81 95 ARG A N 1
ATOM 710 C CA . ARG A 1 95 ? 15.229 0.075 -25.571 1.00 68.81 95 ARG A CA 1
ATOM 711 C C . ARG A 1 95 ? 14.145 -0.858 -25.039 1.00 68.81 95 ARG A C 1
ATOM 713 O O . ARG A 1 95 ? 13.510 -0.526 -24.044 1.00 68.81 95 ARG A O 1
ATOM 720 N N . ALA A 1 96 ? 13.970 -2.029 -25.653 1.00 72.19 96 ALA A N 1
ATOM 721 C CA . ALA A 1 96 ? 12.991 -3.015 -25.195 1.00 72.19 96 ALA A CA 1
ATOM 722 C C . ALA A 1 96 ? 13.251 -3.436 -23.738 1.00 72.19 96 ALA A C 1
ATOM 724 O O . ALA A 1 96 ? 12.325 -3.496 -22.931 1.00 72.19 96 ALA A O 1
ATOM 725 N N . ARG A 1 97 ? 14.522 -3.651 -23.379 1.00 69.62 97 ARG A N 1
ATOM 726 C CA . ARG A 1 97 ? 14.930 -3.976 -22.010 1.00 69.6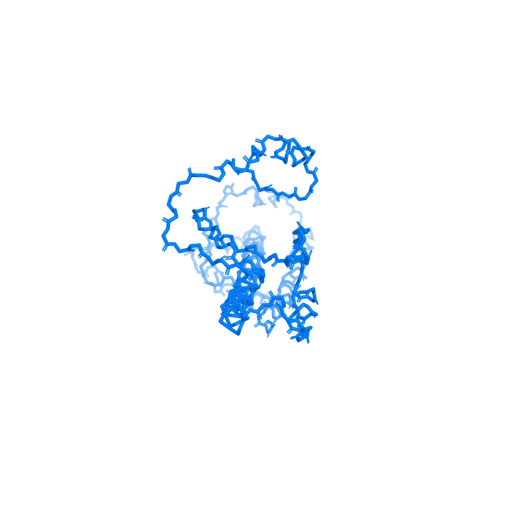2 97 ARG A CA 1
ATOM 727 C C . ARG A 1 97 ? 14.670 -2.825 -21.037 1.00 69.62 97 ARG A C 1
ATOM 729 O O . ARG A 1 97 ? 14.134 -3.067 -19.962 1.00 69.62 97 ARG A O 1
ATOM 736 N N . ALA A 1 98 ? 15.001 -1.589 -21.405 1.00 67.69 98 ALA A N 1
ATOM 737 C CA . ALA A 1 98 ? 14.750 -0.416 -20.567 1.00 67.69 98 ALA A CA 1
ATOM 738 C C . ALA A 1 98 ? 13.246 -0.194 -20.323 1.00 67.69 98 ALA A C 1
ATOM 740 O O . ALA A 1 98 ? 12.834 0.076 -19.194 1.00 67.69 98 ALA A O 1
ATOM 741 N N . GLU A 1 99 ? 12.412 -0.359 -21.353 1.00 76.94 99 GLU A N 1
ATOM 742 C CA . GLU A 1 99 ? 10.950 -0.291 -21.240 1.00 76.94 99 GLU A CA 1
ATOM 743 C C . GLU A 1 99 ? 10.402 -1.413 -20.337 1.00 76.94 99 GLU A C 1
ATOM 745 O O . GLU A 1 99 ? 9.555 -1.168 -19.470 1.00 76.94 99 GLU A O 1
ATOM 750 N N . GLU A 1 100 ? 10.920 -2.639 -20.474 1.00 77.31 100 GLU A N 1
ATOM 751 C CA . G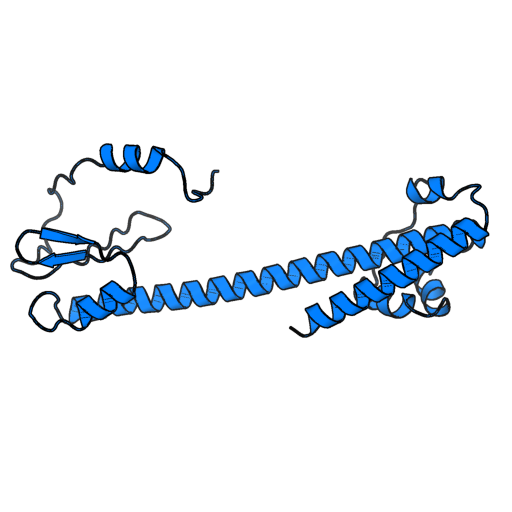LU A 1 100 ? 10.544 -3.769 -19.623 1.00 77.31 100 GLU A CA 1
ATOM 752 C C . GLU A 1 100 ? 10.955 -3.559 -18.157 1.00 77.31 100 GLU A C 1
ATOM 754 O O . GLU A 1 100 ? 10.150 -3.792 -17.245 1.00 77.31 100 GLU A O 1
ATOM 759 N N . GLU A 1 101 ? 12.182 -3.094 -17.916 1.00 70.81 101 GLU A N 1
ATOM 760 C CA . GLU A 1 101 ? 12.710 -2.799 -16.584 1.00 70.81 101 GLU A CA 1
ATOM 761 C C . GLU A 1 101 ? 11.931 -1.658 -15.921 1.00 70.81 101 GLU A C 1
ATOM 763 O O . GLU A 1 101 ? 11.516 -1.796 -14.765 1.00 70.81 101 GLU A O 1
ATOM 768 N N . ALA A 1 102 ? 11.624 -0.582 -16.653 1.00 70.94 102 ALA A N 1
ATOM 769 C CA . ALA A 1 102 ? 10.777 0.505 -16.167 1.00 70.94 102 ALA A CA 1
ATOM 770 C C . ALA A 1 102 ? 9.389 -0.014 -15.760 1.00 70.94 102 ALA A C 1
ATOM 772 O O . ALA A 1 102 ? 8.928 0.229 -14.639 1.00 70.94 102 ALA A O 1
ATOM 773 N N . ALA A 1 103 ? 8.753 -0.826 -16.611 1.00 77.06 103 ALA A N 1
ATOM 774 C CA . ALA A 1 103 ? 7.471 -1.447 -16.295 1.00 77.06 103 ALA A CA 1
ATOM 775 C C . ALA A 1 103 ? 7.569 -2.385 -15.075 1.00 77.06 103 ALA A C 1
ATOM 777 O O . ALA A 1 103 ? 6.660 -2.435 -14.236 1.00 77.06 103 ALA A O 1
ATOM 778 N N . ALA A 1 104 ? 8.671 -3.126 -14.930 1.00 75.50 104 ALA A N 1
ATOM 779 C CA . ALA A 1 104 ? 8.920 -3.987 -13.780 1.00 75.50 104 ALA A CA 1
ATOM 780 C C . ALA A 1 104 ? 9.085 -3.182 -12.481 1.00 75.50 104 ALA A C 1
ATOM 782 O O . ALA A 1 104 ? 8.510 -3.569 -11.456 1.00 75.50 104 ALA A O 1
ATOM 783 N N . VAL A 1 105 ? 9.801 -2.056 -12.515 1.00 77.44 105 VAL A N 1
ATOM 784 C CA . VAL A 1 105 ? 9.950 -1.137 -11.379 1.00 77.44 105 VAL A CA 1
ATOM 785 C C . VAL A 1 105 ? 8.599 -0.547 -10.988 1.00 77.44 105 VAL A C 1
ATOM 787 O O . VAL A 1 105 ? 8.227 -0.643 -9.816 1.00 77.44 105 VAL A O 1
ATOM 790 N N . SER A 1 106 ? 7.801 -0.056 -11.941 1.00 78.06 106 SER A N 1
ATOM 791 C CA . SER A 1 106 ? 6.451 0.452 -11.660 1.00 78.06 106 SER A CA 1
ATOM 792 C C . SER A 1 106 ? 5.565 -0.613 -11.002 1.00 78.06 106 SER A C 1
ATOM 794 O O . SER A 1 106 ? 4.908 -0.347 -9.990 1.00 78.06 106 SER A O 1
ATOM 796 N N . ARG A 1 107 ? 5.601 -1.863 -11.495 1.00 83.56 107 ARG A N 1
ATOM 797 C CA . ARG A 1 107 ? 4.885 -2.994 -10.873 1.00 83.56 107 ARG A CA 1
ATOM 798 C C . ARG A 1 107 ? 5.376 -3.273 -9.449 1.00 83.56 107 ARG A C 1
ATOM 800 O O . ARG A 1 107 ? 4.556 -3.508 -8.557 1.00 83.56 107 ARG A O 1
ATOM 807 N N . ARG A 1 108 ? 6.692 -3.257 -9.208 1.00 80.31 108 ARG A N 1
ATOM 808 C CA . ARG A 1 108 ? 7.288 -3.478 -7.875 1.00 80.31 108 ARG A CA 1
ATOM 809 C C . ARG A 1 108 ? 6.907 -2.367 -6.898 1.00 80.31 108 ARG A C 1
ATOM 811 O O . ARG A 1 108 ? 6.464 -2.679 -5.793 1.00 80.31 108 ARG A O 1
ATOM 818 N N . MET A 1 109 ? 6.997 -1.107 -7.318 1.00 80.50 109 MET A N 1
ATOM 819 C CA . MET A 1 109 ? 6.595 0.056 -6.523 1.00 80.50 109 MET A CA 1
ATOM 820 C C . MET A 1 109 ? 5.117 -0.006 -6.145 1.00 80.50 109 MET A C 1
ATOM 822 O O . MET A 1 109 ? 4.775 0.152 -4.973 1.00 80.50 109 MET A O 1
ATOM 826 N N . ARG A 1 110 ? 4.233 -0.332 -7.097 1.00 84.75 110 ARG A N 1
ATOM 827 C CA . ARG A 1 110 ? 2.800 -0.499 -6.817 1.00 84.75 110 ARG A CA 1
ATOM 828 C C . ARG A 1 110 ? 2.542 -1.611 -5.802 1.00 84.75 110 ARG A C 1
ATOM 830 O O . ARG A 1 110 ? 1.799 -1.406 -4.844 1.00 84.75 110 ARG A O 1
ATOM 837 N N . ARG A 1 111 ? 3.188 -2.774 -5.953 1.00 85.75 111 ARG A N 1
ATOM 838 C CA . ARG A 1 111 ? 3.078 -3.877 -4.979 1.00 85.75 111 ARG A CA 1
ATOM 839 C C . ARG A 1 111 ? 3.582 -3.470 -3.593 1.00 85.75 111 ARG A C 1
ATOM 841 O O . ARG A 1 111 ? 2.942 -3.810 -2.602 1.00 85.75 111 ARG A O 1
ATOM 848 N N . ALA A 1 112 ? 4.699 -2.748 -3.513 1.00 84.88 112 ALA A N 1
ATOM 849 C CA . ALA A 1 112 ? 5.236 -2.243 -2.252 1.00 84.88 112 ALA A CA 1
ATOM 850 C C . ALA A 1 112 ? 4.273 -1.250 -1.582 1.00 84.88 112 ALA A C 1
ATOM 852 O O . ALA A 1 112 ? 3.939 -1.433 -0.414 1.00 84.88 112 ALA A O 1
ATOM 853 N N . LYS A 1 113 ? 3.740 -0.287 -2.343 1.00 87.94 113 LYS A N 1
ATOM 854 C CA . LYS A 1 113 ? 2.739 0.678 -1.868 1.00 87.94 113 LYS A CA 1
ATOM 855 C C . LYS A 1 113 ? 1.484 -0.014 -1.337 1.00 87.94 113 LYS A C 1
ATOM 857 O O . LYS A 1 113 ? 1.027 0.298 -0.243 1.00 87.94 113 LYS A O 1
ATOM 862 N N . LEU A 1 114 ? 0.952 -0.990 -2.076 1.00 89.25 114 LEU A N 1
ATOM 863 C CA . LEU A 1 114 ? -0.207 -1.762 -1.627 1.00 89.25 114 LEU A CA 1
ATOM 864 C C . LEU A 1 114 ? 0.097 -2.533 -0.341 1.00 89.25 114 LEU A C 1
ATOM 866 O O . LEU A 1 114 ? -0.744 -2.540 0.547 1.00 89.25 114 LEU A O 1
ATOM 870 N N . ARG A 1 115 ? 1.283 -3.146 -0.204 1.00 89.25 115 ARG A N 1
ATOM 871 C CA . ARG A 1 115 ? 1.687 -3.810 1.048 1.00 89.25 115 ARG A CA 1
ATOM 872 C C . ARG A 1 115 ? 1.733 -2.836 2.225 1.00 89.25 115 ARG A C 1
ATOM 874 O O . ARG A 1 115 ? 1.140 -3.148 3.249 1.00 89.25 115 ARG A O 1
ATOM 881 N N . GLY A 1 116 ? 2.333 -1.657 2.055 1.00 89.12 116 GLY A N 1
ATOM 882 C CA . GLY A 1 116 ? 2.357 -0.623 3.097 1.00 89.12 116 GLY A CA 1
ATOM 883 C C . GLY A 1 116 ? 0.953 -0.241 3.574 1.00 89.12 116 GLY A C 1
ATOM 884 O O . GLY A 1 116 ? 0.668 -0.290 4.765 1.00 89.12 116 GLY A O 1
ATOM 885 N N . LEU A 1 117 ? 0.030 -0.002 2.638 1.00 91.50 117 LEU A N 1
ATOM 886 C CA . LEU A 1 117 ? -1.364 0.323 2.966 1.00 91.50 117 LEU A CA 1
ATOM 887 C C . LEU A 1 117 ? -2.111 -0.830 3.661 1.00 91.50 117 LEU A C 1
ATOM 889 O O . LEU A 1 117 ? -3.003 -0.582 4.472 1.00 91.50 117 LEU A O 1
ATOM 893 N N . ARG A 1 118 ? -1.755 -2.090 3.376 1.00 92.75 118 ARG A N 1
ATOM 894 C CA . ARG A 1 118 ? -2.298 -3.245 4.110 1.00 92.75 118 ARG A CA 1
ATOM 895 C C . ARG A 1 118 ? -1.814 -3.272 5.555 1.00 92.75 118 ARG A C 1
ATOM 897 O O . ARG A 1 118 ? -2.632 -3.514 6.436 1.00 92.75 118 ARG A O 1
ATOM 904 N N . GLU A 1 119 ? -0.533 -3.005 5.801 1.00 93.06 119 GLU A N 1
ATOM 905 C CA . GLU A 1 119 ? -0.005 -2.938 7.170 1.00 93.06 119 GLU A CA 1
ATOM 906 C C . GLU A 1 119 ? -0.573 -1.745 7.945 1.00 93.06 119 GLU A C 1
ATOM 908 O O . GLU A 1 119 ? -0.942 -1.897 9.107 1.00 93.06 119 GLU A O 1
ATOM 913 N N . GLU A 1 120 ? -0.742 -0.583 7.301 1.00 93.31 120 GLU A N 1
ATOM 914 C CA . GLU A 1 120 ? -1.434 0.561 7.910 1.00 93.31 120 GLU A CA 1
ATOM 915 C C . GLU A 1 120 ? -2.861 0.181 8.337 1.00 93.31 120 GLU A C 1
ATOM 917 O O . GLU A 1 120 ? -3.254 0.433 9.477 1.00 93.31 120 GLU A O 1
ATOM 922 N N . ALA A 1 121 ? -3.618 -0.502 7.468 1.00 93.19 121 ALA A N 1
ATOM 923 C CA . ALA A 1 121 ? -4.957 -0.983 7.802 1.00 93.19 121 ALA A CA 1
ATOM 924 C C . ALA A 1 121 ? -4.948 -1.977 8.979 1.00 93.19 121 ALA A C 1
ATOM 926 O O . ALA A 1 121 ? -5.806 -1.886 9.861 1.00 93.19 121 ALA A O 1
ATOM 927 N N . ARG A 1 122 ? -3.973 -2.898 9.032 1.00 90.81 122 ARG A N 1
ATOM 928 C CA . ARG A 1 122 ? -3.817 -3.834 10.160 1.00 90.81 122 ARG A CA 1
ATOM 929 C C . ARG A 1 122 ? -3.515 -3.113 11.461 1.00 90.81 122 ARG A C 1
ATOM 931 O O . ARG A 1 122 ? -4.158 -3.404 12.465 1.00 90.81 122 ARG A O 1
ATOM 938 N N . ARG A 1 123 ? -2.589 -2.152 11.448 1.00 92.50 123 ARG A N 1
ATOM 939 C CA . ARG A 1 123 ? -2.260 -1.346 12.628 1.00 92.50 123 ARG A CA 1
ATOM 940 C C . ARG A 1 123 ? -3.500 -0.640 13.168 1.00 92.50 123 ARG A C 1
ATOM 942 O O . ARG A 1 123 ? -3.764 -0.730 14.359 1.00 92.50 123 ARG A O 1
ATOM 949 N N . ILE A 1 124 ? -4.286 0.002 12.305 1.00 93.44 124 ILE A N 1
ATOM 950 C CA . ILE A 1 124 ? -5.502 0.719 12.719 1.00 93.44 124 ILE A CA 1
ATOM 951 C C . ILE A 1 124 ? -6.521 -0.239 13.345 1.00 93.44 124 ILE A C 1
ATOM 953 O O . ILE A 1 124 ? -7.120 0.088 14.372 1.00 93.44 124 ILE A O 1
ATOM 957 N N . LEU A 1 125 ? -6.701 -1.429 12.762 1.00 91.25 125 LEU A N 1
ATOM 958 C CA . LEU A 1 125 ? -7.566 -2.468 13.325 1.00 91.25 125 LEU A CA 1
ATOM 959 C C . LEU A 1 125 ? -7.063 -2.943 14.693 1.00 91.25 125 LEU A C 1
ATOM 961 O O . LEU A 1 125 ? -7.860 -3.000 15.622 1.00 91.25 125 LEU A O 1
ATOM 965 N N . LEU A 1 126 ? -5.764 -3.221 14.843 1.00 91.19 126 LEU A N 1
ATOM 966 C CA . LEU A 1 126 ? -5.150 -3.634 16.114 1.00 91.19 126 LEU A CA 1
ATOM 967 C C . LEU A 1 126 ? -5.278 -2.561 17.193 1.00 91.19 126 LEU A C 1
ATOM 969 O O . LEU A 1 126 ? -5.737 -2.838 18.296 1.00 91.19 126 LEU A O 1
ATOM 973 N N . GLN A 1 127 ? -4.943 -1.316 16.867 1.00 92.00 127 GLN A N 1
ATOM 974 C CA . GLN A 1 127 ? -5.039 -0.202 17.806 1.00 92.00 127 GLN A CA 1
ATOM 975 C C . GLN A 1 127 ? -6.489 0.046 18.229 1.00 92.00 127 GLN A C 1
ATOM 977 O O . GLN A 1 127 ? -6.778 0.185 19.416 1.00 92.00 127 GLN A O 1
ATOM 982 N N . SER A 1 128 ? -7.426 0.009 17.278 1.00 92.75 128 SER A N 1
ATOM 983 C CA . SER A 1 128 ? -8.854 0.097 17.594 1.00 92.75 128 SER A CA 1
ATOM 984 C C . SER A 1 128 ? -9.302 -1.070 18.478 1.00 92.75 128 SER A C 1
ATOM 986 O O . SER A 1 128 ? -10.143 -0.885 19.352 1.00 92.75 128 SER A O 1
ATOM 988 N N . ALA A 1 129 ? -8.744 -2.266 18.266 1.00 90.50 129 ALA A N 1
ATOM 989 C CA . ALA A 1 129 ? -9.131 -3.474 18.986 1.00 90.50 129 ALA A CA 1
ATOM 990 C C . ALA A 1 129 ? -8.693 -3.395 20.442 1.00 90.50 129 ALA A C 1
ATOM 992 O O . ALA A 1 129 ? -9.491 -3.686 21.324 1.00 90.50 129 ALA A O 1
ATOM 993 N N . HIS A 1 130 ? -7.480 -2.901 20.692 1.00 90.81 130 HIS A N 1
ATOM 994 C CA . HIS A 1 130 ? -7.008 -2.615 22.041 1.00 90.81 130 HIS A CA 1
ATOM 995 C C . HIS A 1 130 ? -7.866 -1.565 22.749 1.00 90.81 130 HIS A C 1
ATOM 997 O O . HIS A 1 130 ? -8.160 -1.727 23.928 1.00 90.81 130 HIS A O 1
ATOM 1003 N N . ILE A 1 131 ? -8.324 -0.522 22.048 1.00 91.75 131 ILE A N 1
ATOM 1004 C CA . ILE A 1 131 ? -9.230 0.469 22.647 1.00 91.75 131 ILE A CA 1
ATOM 1005 C C . ILE A 1 131 ? -10.578 -0.164 23.006 1.00 91.75 131 ILE A C 1
ATOM 1007 O O . ILE A 1 131 ? -11.083 0.076 24.100 1.00 91.75 131 ILE A O 1
ATOM 1011 N N . PHE A 1 132 ? -11.167 -0.969 22.118 1.00 89.56 132 PHE A N 1
ATOM 1012 C CA . PHE A 1 132 ? -12.418 -1.661 22.433 1.00 89.56 132 PHE A CA 1
ATOM 1013 C C . PHE A 1 132 ? -12.248 -2.694 23.546 1.00 89.56 132 PHE A C 1
ATOM 1015 O O . PHE A 1 132 ? -13.136 -2.818 24.378 1.00 89.56 132 PHE A O 1
ATOM 1022 N N . GLU A 1 133 ? -11.119 -3.396 23.598 1.00 87.69 133 GLU A N 1
ATOM 1023 C CA . GLU A 1 133 ? -10.811 -4.337 24.675 1.00 87.69 133 GLU A CA 1
ATOM 1024 C C . GLU A 1 133 ? -10.706 -3.627 26.025 1.00 87.69 133 GLU A C 1
ATOM 1026 O O . GLU A 1 133 ? -11.310 -4.054 26.999 1.00 87.69 133 GLU A O 1
ATOM 1031 N N . VAL A 1 134 ? -9.998 -2.498 26.091 1.00 88.06 134 VAL A N 1
ATOM 1032 C CA . VAL A 1 134 ? -9.848 -1.734 27.340 1.00 88.06 134 VAL A CA 1
ATOM 1033 C C . VAL A 1 134 ? -11.177 -1.123 27.808 1.00 88.06 134 VAL A C 1
ATOM 1035 O O . VAL A 1 134 ? -11.387 -0.992 29.010 1.00 88.06 134 VAL A O 1
ATOM 1038 N N . ARG A 1 135 ? -12.081 -0.758 26.887 1.00 86.25 135 ARG A N 1
ATOM 1039 C CA . ARG A 1 135 ? -13.398 -0.179 27.223 1.00 86.25 135 ARG A CA 1
ATOM 1040 C C . ARG A 1 135 ? -14.456 -1.226 27.560 1.00 86.25 135 ARG A C 1
ATOM 1042 O O . ARG A 1 135 ? -15.160 -1.079 28.554 1.00 86.25 135 ARG A O 1
ATOM 1049 N N . ASP A 1 136 ? -14.580 -2.241 26.710 1.00 80.38 136 ASP A N 1
ATOM 1050 C CA . ASP A 1 136 ? -15.702 -3.184 26.700 1.00 80.38 136 ASP A CA 1
ATOM 1051 C C . ASP A 1 136 ? -15.300 -4.569 27.258 1.00 80.38 136 ASP A C 1
ATOM 1053 O O . ASP A 1 136 ? -16.171 -5.407 27.481 1.00 80.38 136 ASP A O 1
ATOM 1057 N N . GLY A 1 137 ? -13.998 -4.837 27.447 1.00 75.25 137 GLY A N 1
ATOM 1058 C CA . GLY A 1 137 ? -13.453 -6.111 27.945 1.00 75.25 137 GLY A CA 1
ATOM 1059 C C . GLY A 1 137 ? -13.639 -7.310 27.007 1.00 75.25 137 GLY A C 1
ATOM 1060 O O . GLY A 1 137 ? -13.619 -8.448 27.472 1.00 75.25 137 GLY A O 1
ATOM 1061 N N . LEU A 1 138 ? -13.952 -7.074 25.724 1.00 65.06 138 LEU A N 1
ATOM 1062 C CA . LEU A 1 138 ? -14.505 -8.093 24.821 1.00 65.06 138 LEU A CA 1
ATOM 1063 C C . LEU A 1 138 ? -13.958 -8.061 23.381 1.00 65.06 138 LEU A C 1
ATOM 1065 O O . LEU A 1 138 ? -14.714 -8.118 22.407 1.00 65.06 138 LEU A O 1
ATOM 1069 N N . PHE A 1 139 ? -12.650 -8.068 23.205 1.00 73.25 139 PHE A N 1
ATOM 1070 C CA . PHE A 1 139 ? -11.953 -8.164 21.933 1.00 73.25 139 PHE A CA 1
ATOM 1071 C C . PHE A 1 139 ? -10.668 -8.985 22.080 1.00 73.25 139 PHE A C 1
ATOM 1073 O O . PHE A 1 139 ? -9.699 -8.568 22.694 1.00 73.25 139 PHE A O 1
ATOM 1080 N N . ALA A 1 140 ? -10.627 -10.127 21.396 1.00 70.56 140 ALA A N 1
ATOM 1081 C CA . ALA A 1 140 ? -9.407 -10.852 21.059 1.00 70.56 140 ALA A CA 1
ATOM 1082 C C . ALA A 1 140 ? -9.553 -11.364 19.622 1.00 70.56 140 ALA A C 1
ATOM 1084 O O . ALA A 1 140 ? -10.578 -11.953 19.272 1.00 70.56 140 ALA A O 1
ATOM 1085 N N . PHE A 1 141 ? -8.563 -11.129 18.752 1.00 72.62 141 PHE A N 1
ATOM 1086 C CA . PHE A 1 141 ? -8.654 -11.591 17.357 1.00 72.62 141 PHE A CA 1
ATOM 1087 C C . PHE A 1 141 ? -8.674 -13.121 17.237 1.00 72.62 141 PHE A C 1
ATOM 1089 O O . PHE A 1 141 ? -9.298 -13.628 16.309 1.00 72.62 141 PHE A O 1
ATOM 1096 N N . ALA A 1 142 ? -8.077 -13.835 18.197 1.00 68.25 142 ALA A N 1
ATOM 1097 C CA . ALA A 1 142 ? -8.127 -15.294 18.279 1.00 68.25 142 ALA A CA 1
ATOM 1098 C C . ALA A 1 142 ? -9.550 -15.838 18.536 1.00 68.25 142 ALA A C 1
ATOM 1100 O O . ALA A 1 142 ? -9.887 -16.901 18.027 1.00 68.25 142 ALA A O 1
ATOM 1101 N N . ASP A 1 143 ? -10.411 -15.071 19.215 1.00 68.38 143 ASP A N 1
ATOM 1102 C CA . ASP A 1 143 ? -11.754 -15.497 19.642 1.00 68.38 143 ASP A CA 1
ATOM 1103 C C . ASP A 1 143 ? -12.875 -14.863 18.795 1.00 68.38 143 ASP A C 1
ATOM 1105 O O . ASP A 1 143 ? -13.931 -14.460 19.293 1.00 68.38 143 ASP A O 1
ATOM 1109 N N . GLY A 1 144 ? -12.636 -14.699 17.489 1.00 70.00 144 GLY A N 1
ATOM 1110 C CA . GLY A 1 144 ? -13.617 -14.110 16.565 1.00 70.00 144 GLY A CA 1
ATOM 1111 C C . GLY A 1 144 ? -13.674 -12.576 16.584 1.00 70.00 144 GLY A C 1
ATOM 1112 O O . GLY A 1 144 ? -14.647 -11.978 16.118 1.00 70.00 144 GLY A O 1
ATOM 1113 N N . GLY A 1 145 ? -12.633 -11.899 17.083 1.00 73.00 145 GLY A N 1
ATOM 1114 C CA . GLY A 1 145 ? -12.574 -10.431 17.157 1.00 73.00 145 GLY A CA 1
ATOM 1115 C C . GLY A 1 145 ? -12.765 -9.709 15.814 1.00 73.00 145 GLY A C 1
ATOM 1116 O O . GLY A 1 145 ? -13.298 -8.600 15.786 1.00 73.00 145 GLY A O 1
ATOM 1117 N N . LEU A 1 146 ? -12.414 -10.341 14.687 1.00 79.25 146 LEU A N 1
ATOM 1118 C CA . LEU A 1 146 ? -12.660 -9.788 13.347 1.00 79.25 146 LEU A CA 1
ATOM 1119 C C . LEU A 1 146 ? -14.154 -9.632 13.030 1.00 79.25 146 LEU A C 1
ATOM 1121 O O . LEU A 1 146 ? -14.545 -8.630 12.431 1.00 79.25 146 LEU A O 1
ATOM 1125 N N . ASP A 1 147 ? -14.996 -10.576 13.454 1.00 81.00 147 ASP A N 1
ATOM 1126 C CA . ASP A 1 147 ? -16.444 -10.492 13.245 1.00 81.00 147 ASP A CA 1
ATOM 1127 C C . ASP A 1 147 ? -17.073 -9.410 14.119 1.00 81.00 147 ASP A C 1
ATOM 1129 O O . ASP A 1 147 ? -17.927 -8.652 13.654 1.00 81.00 147 ASP A O 1
ATOM 1133 N N . ARG A 1 148 ? -16.566 -9.238 15.346 1.00 80.12 148 ARG A N 1
ATOM 1134 C CA . ARG A 1 148 ? -16.972 -8.133 16.227 1.00 80.12 148 ARG A CA 1
ATOM 1135 C C . ARG A 1 148 ? -16.624 -6.768 15.633 1.00 80.12 148 ARG A C 1
ATOM 1137 O O . ARG A 1 148 ? -17.371 -5.817 15.815 1.00 80.12 148 ARG A O 1
ATOM 1144 N N . PHE A 1 149 ? -15.539 -6.652 14.867 1.00 81.75 149 PHE A N 1
ATOM 1145 C CA . PHE A 1 149 ? -15.219 -5.409 14.157 1.00 81.75 149 PHE A CA 1
ATOM 1146 C C . PHE A 1 149 ? -16.184 -5.089 13.018 1.00 81.75 149 PHE A C 1
ATOM 1148 O O . PHE A 1 149 ? -16.435 -3.914 12.740 1.00 81.75 149 PHE A O 1
ATOM 1155 N N . ARG A 1 150 ? -16.746 -6.109 12.359 1.00 82.00 150 ARG A N 1
ATOM 1156 C CA . ARG A 1 150 ? -17.700 -5.899 11.260 1.00 82.00 150 ARG A CA 1
ATOM 1157 C C . ARG A 1 150 ? -18.960 -5.175 11.737 1.00 82.00 150 ARG A C 1
ATOM 1159 O O . ARG A 1 150 ? -19.511 -4.382 10.979 1.00 82.00 150 ARG A O 1
ATOM 1166 N N . SER A 1 151 ? -19.372 -5.386 12.988 1.00 82.00 151 SER A N 1
ATOM 1167 C CA . SER A 1 151 ? -20.543 -4.730 13.582 1.00 82.00 151 SER A CA 1
ATOM 1168 C C . SER A 1 151 ? -20.272 -3.327 14.144 1.00 82.00 151 SER A C 1
ATOM 1170 O O . SER A 1 151 ? -21.221 -2.604 14.432 1.00 82.00 151 SER A O 1
ATOM 1172 N N . LYS A 1 152 ? -19.008 -2.882 14.246 1.00 84.50 152 LYS A N 1
ATOM 1173 C CA . LYS A 1 152 ? -18.643 -1.542 14.761 1.00 84.50 152 LYS A CA 1
ATOM 1174 C C . LYS A 1 152 ? -18.751 -0.415 13.713 1.00 84.50 152 LYS A C 1
ATOM 1176 O O . LYS A 1 152 ? -18.392 0.727 14.003 1.00 84.50 152 LYS A O 1
ATOM 1181 N N . GLY A 1 153 ? -19.265 -0.711 12.515 1.00 84.69 153 GLY A N 1
ATOM 1182 C CA . GLY A 1 153 ? -19.548 0.273 11.464 1.00 84.69 153 GLY A CA 1
ATOM 1183 C C . GLY A 1 153 ? -18.320 0.740 10.670 1.00 84.69 153 GLY A C 1
ATOM 1184 O O . GLY A 1 153 ? -17.245 0.144 10.719 1.00 84.69 153 GLY A O 1
ATOM 1185 N N . VAL A 1 154 ? -18.491 1.803 9.881 1.00 88.19 154 VAL A N 1
ATOM 1186 C CA . VAL A 1 154 ? -17.425 2.389 9.046 1.00 88.19 154 VAL A CA 1
ATOM 1187 C C . VAL A 1 154 ? -16.305 2.941 9.946 1.00 88.19 154 VAL A C 1
ATOM 1189 O O . VAL A 1 154 ? -16.619 3.613 10.932 1.00 88.19 154 VAL A O 1
ATOM 1192 N N . PRO A 1 155 ? -15.011 2.691 9.646 1.00 93.44 155 PRO A N 1
ATOM 1193 C CA . PRO A 1 155 ? -14.437 2.124 8.410 1.00 93.44 155 PRO A CA 1
ATOM 1194 C C . PRO A 1 155 ? -14.102 0.620 8.442 1.00 93.44 155 PRO A C 1
ATOM 1196 O O . PRO A 1 155 ? -13.548 0.080 7.479 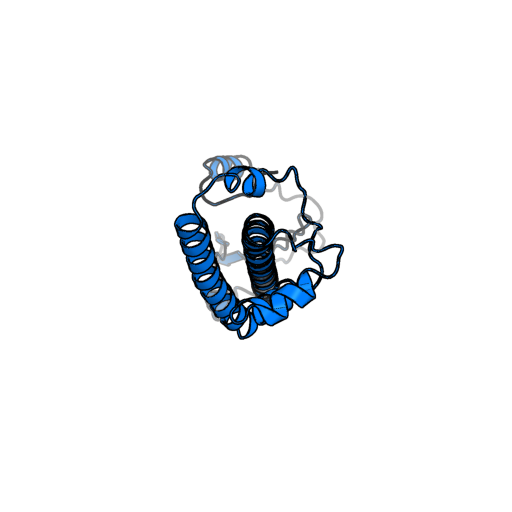1.00 93.44 155 PRO A O 1
ATOM 1199 N N . TYR A 1 156 ? -14.398 -0.080 9.533 1.00 92.31 156 TYR A N 1
ATOM 1200 C CA . TYR A 1 156 ? -13.746 -1.351 9.850 1.00 92.31 156 TYR A CA 1
ATOM 1201 C C . TYR A 1 156 ? -13.996 -2.508 8.869 1.00 92.31 156 TYR A C 1
ATOM 1203 O O . TYR A 1 156 ? -13.023 -3.176 8.512 1.00 92.31 156 TYR A O 1
ATOM 1211 N N . PRO A 1 157 ? -15.216 -2.742 8.338 1.00 92.00 157 PRO A N 1
ATOM 1212 C CA . PRO A 1 157 ? -15.435 -3.803 7.352 1.00 92.00 157 PRO A CA 1
ATOM 1213 C C . PRO A 1 1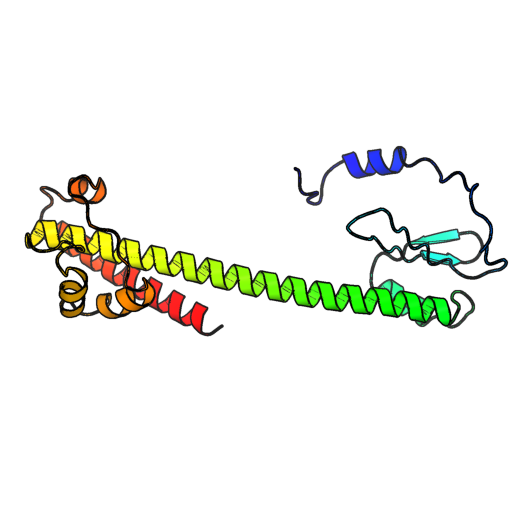57 ? -14.557 -3.664 6.103 1.00 92.00 157 PRO A C 1
ATOM 1215 O O . PRO A 1 157 ? -14.094 -4.661 5.548 1.00 92.00 157 PRO A O 1
ATOM 1218 N N . ALA A 1 158 ? -14.312 -2.430 5.654 1.00 93.31 158 ALA A N 1
ATOM 1219 C CA . ALA A 1 158 ? -13.469 -2.164 4.496 1.00 93.31 158 ALA A CA 1
ATOM 1220 C C . ALA A 1 158 ? -11.979 -2.323 4.836 1.00 93.31 158 ALA A C 1
ATOM 1222 O O . ALA A 1 158 ? -11.240 -2.911 4.047 1.00 93.31 158 ALA A O 1
ATOM 1223 N N . LEU A 1 159 ? -11.550 -1.887 6.026 1.00 93.56 159 LEU A N 1
ATOM 1224 C CA . LEU A 1 159 ? -10.176 -2.094 6.495 1.00 93.56 159 LEU A CA 1
ATOM 1225 C C . LEU A 1 159 ? -9.828 -3.580 6.616 1.00 93.56 159 LEU A C 1
ATOM 1227 O O . LEU A 1 159 ? -8.742 -3.976 6.205 1.00 93.56 159 LEU A O 1
ATOM 1231 N N . ILE A 1 160 ? -10.757 -4.419 7.090 1.00 92.00 160 ILE A N 1
ATOM 1232 C CA . ILE A 1 160 ? -10.560 -5.878 7.166 1.00 92.00 160 ILE A CA 1
ATOM 1233 C C . ILE A 1 160 ? -10.303 -6.471 5.776 1.00 92.00 160 ILE A C 1
ATOM 1235 O O . ILE A 1 160 ? -9.405 -7.301 5.609 1.00 92.00 160 ILE A O 1
ATOM 1239 N N . LYS A 1 161 ? -11.064 -6.029 4.763 1.00 91.75 161 LYS A N 1
ATOM 1240 C CA . LYS A 1 161 ? -10.865 -6.465 3.372 1.00 91.75 161 LYS A CA 1
ATOM 1241 C C . LYS A 1 161 ? -9.481 -6.070 2.856 1.00 91.75 161 LYS A C 1
ATOM 1243 O O . LYS A 1 161 ? -8.823 -6.885 2.219 1.00 91.75 161 LYS A O 1
ATOM 1248 N N . VAL A 1 162 ? -9.026 -4.851 3.156 1.00 92.44 162 VAL A N 1
ATOM 1249 C CA . VAL A 1 162 ? -7.688 -4.376 2.766 1.00 92.44 162 VAL A CA 1
ATOM 1250 C C . VAL A 1 162 ? -6.590 -5.167 3.482 1.00 92.44 162 VAL A C 1
ATOM 1252 O O . VAL A 1 162 ? -5.677 -5.662 2.826 1.00 92.44 162 VAL A O 1
ATOM 1255 N N . ALA A 1 163 ? -6.710 -5.357 4.796 1.00 88.50 163 ALA A N 1
ATOM 1256 C CA . ALA A 1 163 ? -5.758 -6.081 5.641 1.00 88.50 163 ALA A CA 1
ATOM 1257 C C . ALA A 1 163 ? -5.563 -7.561 5.248 1.00 88.50 163 ALA A C 1
ATOM 1259 O O . ALA A 1 163 ? -4.534 -8.160 5.577 1.00 88.50 163 ALA A O 1
ATOM 1260 N N . GLY A 1 164 ? -6.514 -8.151 4.516 1.00 82.19 164 GLY A N 1
ATOM 1261 C CA . GLY A 1 164 ? -6.410 -9.514 3.992 1.00 82.19 164 GLY A CA 1
ATOM 1262 C C . GLY A 1 164 ? -6.816 -10.605 4.984 1.00 82.19 164 GLY A C 1
ATOM 1263 O O . GLY A 1 164 ? -6.375 -11.739 4.837 1.00 82.19 164 GLY A O 1
ATOM 1264 N N . GLY A 1 165 ? -7.630 -10.277 5.993 1.00 73.25 165 GLY A N 1
ATOM 1265 C CA . GLY A 1 165 ? -8.296 -11.244 6.879 1.00 73.25 165 GLY A CA 1
ATOM 1266 C C . GLY A 1 165 ? -7.413 -11.982 7.893 1.00 73.25 165 GLY A C 1
ATOM 1267 O O . GLY A 1 165 ? -7.944 -12.461 8.886 1.00 73.25 165 GLY A O 1
ATOM 1268 N N . ASN A 1 166 ? -6.096 -12.044 7.698 1.00 73.38 166 ASN A N 1
ATOM 1269 C CA . ASN A 1 166 ? -5.174 -12.605 8.681 1.00 73.38 166 ASN A CA 1
ATOM 1270 C C . ASN A 1 166 ? -4.661 -11.489 9.602 1.00 73.38 166 ASN A C 1
ATOM 1272 O O . ASN A 1 166 ? -3.861 -10.649 9.178 1.00 73.38 166 ASN A O 1
ATOM 1276 N N . MET A 1 167 ? -5.168 -11.455 10.833 1.00 81.62 167 MET A N 1
ATOM 1277 C CA . MET A 1 167 ? -4.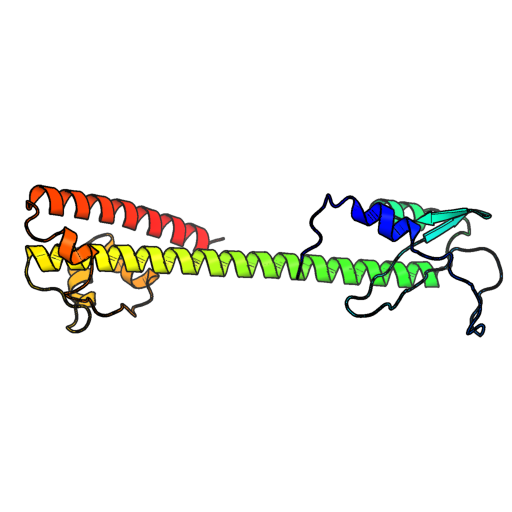748 -10.512 11.868 1.00 81.62 167 MET A CA 1
ATOM 1278 C C . MET A 1 167 ? -3.904 -11.246 12.904 1.00 81.62 167 MET A C 1
ATOM 1280 O O . MET A 1 167 ? -4.293 -12.341 13.315 1.00 81.62 167 MET A O 1
ATOM 1284 N N . PRO A 1 168 ? -2.783 -10.665 13.361 1.00 78.44 168 PRO A N 1
ATOM 1285 C CA . PRO A 1 168 ? -2.060 -11.245 14.477 1.00 78.44 168 PRO A CA 1
ATOM 1286 C C . PRO A 1 168 ? -2.952 -11.249 15.731 1.00 78.44 168 PRO A C 1
ATOM 1288 O O . PRO A 1 168 ? -3.804 -10.363 15.889 1.00 78.44 168 PRO A O 1
ATOM 1291 N N . PRO A 1 169 ? -2.779 -12.238 16.624 1.00 79.88 169 PRO A N 1
ATOM 1292 C CA . PRO A 1 169 ? -3.467 -12.236 17.904 1.00 79.88 169 PRO A CA 1
ATOM 1293 C C . PRO A 1 169 ? -3.071 -10.986 18.694 1.00 79.88 169 PRO A C 1
ATOM 1295 O O . PRO A 1 169 ? -1.940 -10.508 18.606 1.00 79.88 169 PRO A O 1
ATOM 1298 N N . MET A 1 170 ? -4.009 -10.458 19.477 1.00 81.50 170 MET A N 1
ATOM 1299 C CA . MET A 1 170 ? -3.687 -9.367 20.391 1.00 81.50 170 MET A CA 1
ATOM 1300 C C . MET A 1 170 ? -2.915 -9.906 21.584 1.00 81.50 170 MET A C 1
ATOM 1302 O O . MET A 1 170 ? -3.296 -10.926 22.156 1.00 81.50 170 MET A O 1
ATOM 1306 N N . SER A 1 171 ? -1.861 -9.195 21.976 1.00 82.19 171 SER A N 1
ATOM 1307 C CA . SER A 1 171 ? -1.136 -9.491 23.205 1.00 82.19 171 SER A CA 1
ATOM 1308 C C . SER A 1 171 ? -1.598 -8.577 24.335 1.00 82.19 171 SER A C 1
ATOM 1310 O O . SER A 1 171 ? -1.753 -7.368 24.151 1.00 82.19 171 SER A O 1
ATOM 1312 N N . SER A 1 172 ? -1.760 -9.137 25.533 1.00 79.62 172 SER A N 1
ATOM 1313 C CA . SER A 1 172 ? -1.953 -8.349 26.753 1.00 79.62 172 SER A CA 1
ATOM 1314 C C . SER A 1 172 ? -0.703 -7.539 27.117 1.00 79.62 172 SER A C 1
ATOM 1316 O O . SER A 1 172 ? -0.823 -6.474 27.723 1.00 79.62 172 SER A O 1
ATOM 1318 N N . SER A 1 173 ? 0.480 -7.999 26.693 1.00 85.19 173 SER A N 1
ATOM 1319 C CA . SER A 1 173 ? 1.768 -7.322 26.879 1.00 85.19 173 SER A CA 1
ATOM 1320 C C . SER A 1 173 ? 2.098 -6.288 25.797 1.00 85.19 173 SER A C 1
ATOM 1322 O O . SER A 1 173 ? 3.209 -5.761 25.789 1.00 85.19 173 SER A O 1
ATOM 1324 N N . ASP A 1 174 ? 1.170 -5.996 24.880 1.00 85.75 174 ASP A N 1
ATOM 1325 C CA . ASP A 1 174 ? 1.397 -4.991 23.843 1.00 85.75 174 ASP A CA 1
ATOM 1326 C C . ASP A 1 174 ? 1.614 -3.593 24.478 1.00 85.75 174 ASP A C 1
ATOM 1328 O O . ASP A 1 174 ? 0.760 -3.136 25.250 1.00 85.75 174 ASP A O 1
ATOM 1332 N N . PRO A 1 175 ? 2.721 -2.885 24.169 1.00 89.75 175 PRO A N 1
ATOM 1333 C CA . PRO A 1 175 ? 3.006 -1.566 24.739 1.00 89.75 175 PRO A CA 1
ATOM 1334 C C . PRO A 1 175 ? 1.915 -0.527 24.457 1.00 89.75 175 PRO A C 1
ATOM 1336 O O . PRO A 1 175 ? 1.638 0.337 25.293 1.00 89.75 175 PRO A O 1
ATOM 1339 N N . TYR A 1 176 ? 1.262 -0.605 23.293 1.00 90.06 176 TYR A N 1
ATOM 1340 C CA . TYR A 1 176 ? 0.153 0.279 22.962 1.00 90.06 176 TYR A CA 1
ATOM 1341 C C . TYR A 1 176 ? -1.039 0.007 23.877 1.00 90.06 176 TYR A C 1
ATOM 1343 O O . TYR A 1 176 ? -1.596 0.956 24.427 1.00 90.06 176 TYR A O 1
ATOM 1351 N N . ARG A 1 177 ? -1.387 -1.263 24.122 1.00 89.31 177 ARG A N 1
ATOM 1352 C CA . ARG A 1 177 ? -2.452 -1.634 25.071 1.00 89.31 177 ARG A CA 1
ATOM 1353 C C . ARG A 1 177 ? -2.167 -1.088 26.470 1.00 89.31 177 ARG A C 1
ATOM 1355 O O . ARG A 1 177 ? -3.037 -0.444 27.045 1.00 89.31 177 ARG A O 1
ATOM 1362 N N . GLN A 1 178 ? -0.950 -1.284 26.978 1.00 90.25 178 GLN A N 1
ATOM 1363 C CA . GLN A 1 178 ? -0.537 -0.778 28.294 1.00 90.25 178 GLN A CA 1
ATOM 1364 C C . GLN A 1 178 ? -0.672 0.749 2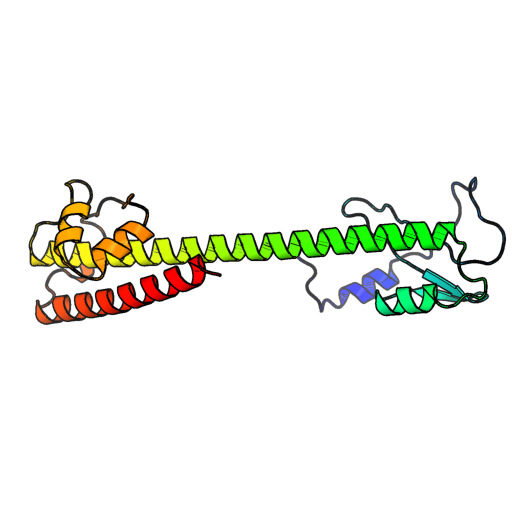8.393 1.00 90.25 178 GLN A C 1
ATOM 1366 O O . GLN A 1 178 ? -1.108 1.269 29.415 1.00 90.25 178 GLN A O 1
ATOM 1371 N N . SER A 1 179 ? -0.384 1.482 27.312 1.00 92.12 179 SER A N 1
ATOM 1372 C CA . SER A 1 179 ? -0.531 2.947 27.283 1.00 92.12 179 SER A CA 1
ATOM 1373 C C . SER A 1 179 ? -1.982 3.449 27.396 1.00 92.12 179 SER A C 1
ATOM 1375 O O . SER A 1 179 ? -2.209 4.625 27.707 1.00 92.12 179 SER A O 1
ATOM 1377 N N . LEU A 1 180 ? -2.962 2.576 27.130 1.00 91.94 180 LEU A N 1
ATOM 1378 C CA . LEU A 1 180 ? -4.393 2.876 27.203 1.00 91.94 180 LEU A CA 1
ATOM 1379 C C . LEU A 1 180 ? -4.986 2.599 28.591 1.00 91.94 180 LEU A C 1
ATOM 1381 O O . LEU A 1 180 ? -6.044 3.146 28.909 1.00 91.94 180 LEU A O 1
ATOM 1385 N N . GLU A 1 181 ? -4.334 1.775 29.415 1.00 89.44 181 GLU A N 1
ATOM 1386 C CA . GLU A 1 181 ? -4.828 1.417 30.746 1.00 89.44 181 GLU A CA 1
ATOM 1387 C C . GLU A 1 181 ? -4.940 2.668 31.641 1.00 89.44 181 GLU A C 1
ATOM 1389 O O . GLU A 1 181 ? -4.057 3.526 31.681 1.00 89.44 181 GLU A O 1
ATOM 1394 N N . GLY A 1 182 ? -6.080 2.819 32.325 1.00 89.12 182 GLY A N 1
ATOM 1395 C CA . GLY A 1 182 ? -6.361 3.972 33.190 1.00 89.12 182 GLY A CA 1
ATOM 1396 C C . GLY A 1 182 ? -6.654 5.293 32.462 1.00 89.12 182 GLY A C 1
ATOM 1397 O O . GLY A 1 182 ? -6.850 6.317 33.120 1.00 89.12 182 GLY A O 1
ATOM 1398 N N . LYS A 1 183 ? -6.710 5.318 31.121 1.00 93.88 183 LYS A N 1
ATOM 1399 C CA . LYS A 1 183 ? -7.107 6.525 30.377 1.00 93.88 183 LYS A CA 1
ATOM 1400 C C . LYS A 1 183 ? -8.613 6.799 30.518 1.00 93.88 183 LYS A C 1
ATOM 1402 O O . LYS A 1 183 ? -9.408 5.863 30.458 1.00 93.88 183 LYS A O 1
ATOM 1407 N N . PRO A 1 184 ? -9.036 8.075 30.623 1.00 94.69 184 PRO A N 1
ATOM 1408 C CA . PRO A 1 184 ? -10.455 8.423 30.629 1.00 94.69 184 PRO A CA 1
ATOM 1409 C C . PRO A 1 184 ? -11.162 8.024 29.327 1.00 94.69 184 PRO A C 1
ATOM 1411 O O . PRO A 1 184 ? -10.597 8.168 28.240 1.00 94.69 184 PRO A O 1
ATOM 1414 N N . ASP A 1 185 ? -12.437 7.641 29.418 1.00 93.44 185 ASP A N 1
ATOM 1415 C CA . ASP A 1 185 ? -13.248 7.215 28.264 1.00 93.44 185 ASP A CA 1
ATOM 1416 C C . ASP A 1 185 ? -13.329 8.276 27.149 1.00 93.44 185 ASP A C 1
ATOM 1418 O O . ASP A 1 185 ? -13.290 7.960 25.958 1.00 93.44 185 ASP A O 1
ATOM 1422 N N . ALA A 1 186 ? -13.342 9.561 27.522 1.00 94.94 186 ALA A N 1
ATOM 1423 C CA . ALA A 1 186 ? -13.303 10.674 26.575 1.00 94.94 186 ALA A CA 1
ATOM 1424 C C . ALA A 1 186 ? -12.012 10.692 25.734 1.00 94.94 186 ALA A C 1
ATOM 1426 O O . ALA A 1 186 ? -12.047 11.016 24.545 1.00 94.94 186 ALA A O 1
ATOM 1427 N N . VAL A 1 187 ? -10.873 10.319 26.330 1.00 94.88 187 VAL A N 1
ATOM 1428 C CA . VAL A 1 187 ? -9.585 10.216 25.627 1.00 94.88 187 VAL A CA 1
ATOM 1429 C C . VAL A 1 187 ? -9.607 9.016 24.688 1.00 94.88 187 VAL A C 1
ATOM 1431 O O . VAL A 1 187 ? -9.270 9.163 23.517 1.00 94.88 187 VAL A O 1
ATOM 1434 N N . LEU A 1 188 ? -10.071 7.859 25.164 1.00 94.25 188 LEU A N 1
ATOM 1435 C CA . LEU A 1 188 ? -10.188 6.645 24.351 1.00 94.25 188 LEU A CA 1
ATOM 1436 C C . LEU A 1 188 ? -11.116 6.853 23.147 1.00 94.25 188 LEU A C 1
ATOM 1438 O O . LEU A 1 188 ? -10.780 6.470 22.029 1.00 94.25 188 LEU A O 1
ATOM 1442 N N . THR A 1 189 ? -12.248 7.528 23.353 1.00 94.31 189 THR A N 1
ATOM 1443 C CA . THR A 1 189 ? -13.192 7.885 22.287 1.00 94.31 189 THR A CA 1
ATOM 1444 C C . THR A 1 189 ? -12.566 8.835 21.269 1.00 94.31 189 THR A C 1
ATOM 1446 O O . THR A 1 189 ? -12.715 8.623 20.065 1.00 94.31 189 THR A O 1
ATOM 1449 N N . ARG A 1 190 ? -11.821 9.853 21.720 1.00 96.31 190 ARG A N 1
ATOM 1450 C CA . ARG A 1 190 ? -11.103 10.766 20.819 1.00 96.31 190 ARG A CA 1
ATOM 1451 C C . ARG A 1 190 ? -10.059 10.023 19.983 1.00 96.31 190 ARG A C 1
ATOM 1453 O O . ARG A 1 190 ? -10.038 10.194 18.768 1.00 96.31 190 ARG A O 1
ATOM 1460 N N . THR A 1 191 ? -9.242 9.179 20.610 1.00 95.31 191 THR A N 1
ATOM 1461 C CA . THR A 1 191 ? -8.237 8.364 19.911 1.00 95.31 191 THR A CA 1
ATOM 1462 C C . THR A 1 191 ? -8.891 7.437 18.892 1.00 95.31 191 THR A C 1
ATOM 1464 O O . THR A 1 191 ? -8.440 7.356 17.753 1.00 95.31 191 THR A O 1
ATOM 1467 N N . LEU A 1 192 ? -9.996 6.787 19.265 1.00 93.94 192 LEU A N 1
ATOM 1468 C CA . LEU A 1 192 ? -10.743 5.916 18.365 1.00 93.94 192 LEU A CA 1
ATOM 1469 C C . LEU A 1 192 ? -11.289 6.677 17.149 1.00 93.94 192 LEU A C 1
ATOM 1471 O O . LEU A 1 192 ? -11.231 6.163 16.036 1.00 93.94 192 LEU A O 1
ATOM 1475 N N . ASN A 1 193 ? -11.796 7.897 17.337 1.00 95.38 193 ASN A N 1
ATOM 1476 C CA . ASN A 1 193 ? -12.264 8.727 16.227 1.00 95.38 193 ASN A CA 1
ATOM 1477 C C . ASN A 1 193 ? -11.113 9.135 15.295 1.00 95.38 193 ASN A C 1
ATOM 1479 O O . ASN A 1 193 ? -11.265 9.020 14.082 1.00 95.38 193 ASN A O 1
ATOM 1483 N N . GLY A 1 194 ? -9.942 9.486 15.839 1.00 96.75 194 GLY A N 1
ATOM 1484 C CA . GLY A 1 194 ? -8.743 9.737 15.031 1.00 96.75 194 GLY A CA 1
ATOM 1485 C C . GLY A 1 194 ? -8.322 8.516 14.204 1.00 96.75 194 GLY A C 1
ATOM 1486 O O . GLY A 1 194 ? -8.048 8.633 13.013 1.00 96.75 194 GLY A O 1
ATOM 1487 N N . LEU A 1 195 ? -8.375 7.314 14.790 1.00 95.81 195 LEU A N 1
ATOM 1488 C CA . LEU A 1 195 ? -8.116 6.063 14.065 1.00 95.81 195 LEU A CA 1
ATOM 1489 C C . LEU A 1 195 ? -9.156 5.784 12.968 1.00 95.81 195 LEU A C 1
ATOM 1491 O O . LEU A 1 195 ? -8.821 5.204 11.936 1.00 95.81 195 LEU A O 1
ATOM 1495 N N . LYS A 1 196 ? -10.419 6.188 13.157 1.00 96.12 196 LYS A N 1
ATOM 1496 C CA . LYS A 1 196 ? -11.447 6.078 12.109 1.00 96.12 196 LYS A CA 1
ATOM 1497 C C . LYS A 1 196 ? -11.149 7.006 10.936 1.00 96.12 196 LYS A C 1
ATOM 1499 O O . LYS A 1 196 ? -11.259 6.571 9.791 1.00 96.12 196 LYS A O 1
ATOM 1504 N N . GLU A 1 197 ? -10.767 8.251 11.206 1.00 97.38 197 GLU A N 1
ATOM 1505 C CA . GLU A 1 197 ? -10.375 9.222 10.177 1.00 97.38 197 GLU A CA 1
ATOM 1506 C C . GLU A 1 197 ? -9.145 8.738 9.402 1.00 97.38 197 GLU A C 1
ATOM 1508 O O . GLU A 1 197 ? -9.166 8.681 8.169 1.00 97.38 197 GLU A O 1
ATOM 1513 N N . GLU A 1 198 ? -8.119 8.275 10.117 1.00 96.81 198 GLU A N 1
ATOM 1514 C CA . GLU A 1 198 ? -6.928 7.667 9.523 1.00 96.81 198 GLU A CA 1
ATOM 1515 C C . GLU A 1 198 ? -7.286 6.426 8.689 1.00 96.81 198 GLU A C 1
ATOM 1517 O O . GLU A 1 198 ? -6.801 6.241 7.571 1.00 96.81 198 GLU A O 1
ATOM 1522 N N . GLY A 1 199 ? -8.208 5.600 9.186 1.00 96.69 199 GLY A N 1
ATOM 1523 C CA . GLY A 1 199 ? -8.728 4.440 8.472 1.00 96.69 199 GLY A CA 1
ATOM 1524 C C . GLY A 1 199 ? -9.389 4.816 7.148 1.00 96.69 199 GLY A C 1
ATOM 1525 O O . GLY A 1 199 ? -9.127 4.189 6.122 1.00 96.69 199 GLY A O 1
ATOM 1526 N N . MET A 1 200 ? -10.207 5.868 7.136 1.00 97.94 200 MET A N 1
ATOM 1527 C CA . MET A 1 200 ? -10.829 6.378 5.912 1.00 97.94 200 MET A CA 1
ATOM 1528 C C . MET A 1 200 ? -9.792 6.895 4.906 1.00 97.94 200 MET A C 1
ATOM 1530 O O . MET A 1 200 ? -9.925 6.647 3.704 1.00 97.94 200 MET A O 1
ATOM 1534 N N . GLU A 1 201 ? -8.734 7.555 5.379 1.00 97.56 201 GLU A N 1
ATOM 1535 C CA . GLU A 1 201 ? -7.611 7.999 4.546 1.00 97.56 201 GLU A CA 1
ATOM 1536 C C . GLU A 1 201 ? -6.872 6.815 3.902 1.00 97.56 201 GLU A C 1
ATOM 1538 O O . GLU A 1 201 ? -6.619 6.813 2.694 1.00 97.56 201 GLU A O 1
ATOM 1543 N N . VAL A 1 202 ? -6.567 5.769 4.679 1.00 96.44 202 VAL A N 1
ATOM 1544 C CA . VAL A 1 202 ? -5.947 4.535 4.163 1.00 96.44 202 VAL A CA 1
ATOM 1545 C C . VAL A 1 202 ? -6.813 3.905 3.074 1.00 96.44 202 VAL A C 1
ATOM 1547 O O . VAL A 1 202 ? -6.299 3.531 2.018 1.00 96.44 202 VAL A O 1
ATOM 1550 N N . LEU A 1 203 ? -8.131 3.832 3.282 1.00 96.38 203 LEU A N 1
ATOM 1551 C CA . LEU A 1 203 ? -9.059 3.292 2.286 1.00 96.38 203 LEU A CA 1
ATOM 1552 C C . LEU A 1 203 ? -9.052 4.106 0.988 1.00 96.38 203 LEU A C 1
ATOM 1554 O O . LEU A 1 203 ? -9.023 3.518 -0.096 1.00 96.38 203 LEU A O 1
ATOM 1558 N N . ARG A 1 204 ? -9.020 5.442 1.077 1.00 96.62 204 ARG A N 1
ATOM 1559 C CA . ARG A 1 204 ? -8.941 6.317 -0.101 1.00 96.62 204 ARG A CA 1
ATOM 1560 C C . ARG A 1 204 ? -7.642 6.091 -0.876 1.00 96.62 204 ARG A C 1
ATOM 1562 O O . ARG A 1 204 ? -7.677 5.867 -2.089 1.00 96.62 204 ARG A O 1
ATOM 1569 N N . ARG A 1 205 ? -6.499 6.076 -0.178 1.00 95.88 205 ARG A N 1
ATOM 1570 C CA . ARG A 1 205 ? -5.176 5.816 -0.776 1.00 95.88 205 ARG A CA 1
ATOM 1571 C C . ARG A 1 205 ? -5.091 4.421 -1.395 1.00 95.88 205 ARG A C 1
ATOM 1573 O O . ARG A 1 205 ? -4.507 4.266 -2.469 1.00 95.88 205 ARG A O 1
ATOM 1580 N N . TYR A 1 206 ? -5.708 3.421 -0.766 1.00 94.25 206 TYR A N 1
ATOM 1581 C CA . TYR A 1 206 ? -5.761 2.055 -1.283 1.00 94.25 206 TYR A CA 1
ATOM 1582 C C . TYR A 1 206 ? -6.572 1.961 -2.572 1.00 94.25 206 TYR A C 1
ATOM 1584 O O . TYR A 1 206 ? -6.098 1.381 -3.544 1.00 94.25 206 TYR A O 1
ATOM 1592 N N . GLN A 1 207 ? -7.756 2.576 -2.623 1.00 93.50 207 GLN A N 1
ATOM 1593 C CA . GLN A 1 207 ? -8.576 2.601 -3.836 1.00 93.50 207 GLN A CA 1
ATOM 1594 C C . GLN A 1 207 ? -7.862 3.299 -4.999 1.00 93.50 207 GLN A C 1
ATOM 1596 O O . GLN A 1 207 ? -7.895 2.795 -6.120 1.00 93.50 207 GLN A O 1
ATOM 1601 N N . ALA A 1 208 ? -7.170 4.412 -4.735 1.00 92.38 208 ALA A N 1
ATOM 1602 C CA . ALA A 1 208 ? -6.371 5.100 -5.746 1.00 92.38 208 ALA A CA 1
ATOM 1603 C C . ALA A 1 208 ? -5.222 4.215 -6.271 1.00 92.38 208 ALA A C 1
ATOM 1605 O O . ALA A 1 208 ? -5.058 4.069 -7.479 1.00 92.38 208 ALA A O 1
ATOM 1606 N N . ALA A 1 209 ? -4.474 3.559 -5.376 1.00 89.00 209 ALA A N 1
ATOM 1607 C CA . ALA A 1 209 ? -3.367 2.667 -5.744 1.00 89.00 209 ALA A CA 1
ATOM 1608 C C . ALA A 1 209 ? -3.818 1.342 -6.394 1.00 89.00 209 ALA A C 1
ATOM 1610 O O . ALA A 1 209 ? -3.045 0.684 -7.092 1.00 89.00 209 ALA A O 1
ATOM 1611 N N . ALA A 1 210 ? -5.057 0.917 -6.143 1.00 86.19 210 ALA A N 1
ATOM 1612 C CA . ALA A 1 210 ? -5.637 -0.271 -6.753 1.00 86.19 210 ALA A CA 1
ATOM 1613 C C . ALA A 1 210 ? -6.139 -0.012 -8.182 1.00 86.19 210 ALA A C 1
ATOM 1615 O O . ALA A 1 210 ? -6.176 -0.958 -8.963 1.00 86.19 210 ALA A O 1
ATOM 1616 N N . ARG A 1 211 ? -6.490 1.234 -8.536 1.00 83.19 211 ARG A N 1
ATOM 1617 C CA . ARG A 1 211 ? -7.012 1.601 -9.867 1.00 83.19 211 ARG A CA 1
ATOM 1618 C C . ARG A 1 211 ? -5.937 1.986 -10.889 1.00 83.19 211 ARG A C 1
ATOM 1620 O O . ARG A 1 211 ? -6.130 1.679 -12.058 1.00 83.19 211 ARG A O 1
ATOM 1627 N N . GLY A 1 212 ? -4.853 2.641 -10.465 1.00 59.12 212 GLY A N 1
ATOM 1628 C CA . GLY A 1 212 ? -3.709 2.990 -11.329 1.00 59.12 212 GLY A CA 1
ATOM 1629 C C . GLY A 1 212 ? -2.673 1.888 -11.349 1.00 59.12 212 GLY A C 1
ATOM 1630 O O . GLY A 1 212 ? -2.353 1.352 -12.428 1.00 59.12 212 GLY A O 1
#

Foldseek 3Di:
DDDPDPDDPCVVVVVVPPPDPPPDDDPPDDDPDAAFDFDFPCPDPPGDTWGWWDDPNDIHTDPDPVSVVVVLPPPPRHHDPVRNVVVVVVVVVVVVVVVVVVVVVVVVVLVVLLVVLLVLLLVLLLLLQLLCCLVVVDAWVVVVNLVVQVVVDPPRVVSCVSNPVDHDTHDPPPPSSVVCHPDDPVVSVVVNVVSRVSNVVSSVSNVVSVVD

pLDDT: mean 70.55, std 20.7, range [31.59, 97.94]